Protein AF-A0A7C3CZT0-F1 (afdb_monomer)

Sequence (190 aa):
MNIVKILISLVLVAVLAVGLFIWAGVYNIAANDPHWPVTTEILELVRERSIEVRSEDLLPPKSLAPDLLADAATGYAEMCAQCHLAPGMDESELHDGLYPQPPVFYKGKHESHDEKETFWVIKNGIKLTGMPSWGGVHSNDEIWALVRFVGRLPG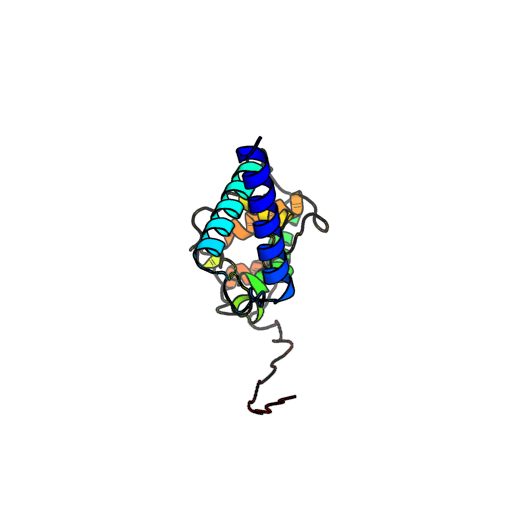MTQQEYQKLTGEEPGHRENGGGHSHGGPADTEHAH

Radius of gyration: 22.49 Å; Cα contacts (8 Å, |Δi|>4): 163; chains: 1; bounding box: 68×28×66 Å

Secondary structure (DSSP, 8-state):
-HHHHHHHHHHHHHHHHHHHHHHTT-S---TTSPPPHHHHHHHHHHHHHHHHHHHTT----S---HHHHHHHHHHHHHHTHHHH--TT----HHHHH-SSPPP-GGGT-SS---HHHHHHHHHH--TTSS----TTTS-HHHHHHHHHHHTT-TT--HHHHHHHH---TT-S--TT--------------

Solvent-accessible surface area (backbone atoms only — not comparable to full-atom values): 11396 Å² total; per-residue (Å²): 119,64,68,63,54,50,51,53,49,51,51,51,52,51,52,51,50,52,51,50,44,60,74,67,54,73,72,76,81,54,68,92,51,77,69,55,70,71,57,43,54,53,51,51,52,51,48,52,56,50,40,54,69,71,16,64,86,56,75,82,72,94,72,77,60,72,63,46,52,47,51,18,38,35,49,37,58,76,74,41,25,59,43,26,45,47,52,86,46,92,79,42,74,56,27,74,70,37,42,70,63,56,69,48,50,38,75,58,76,67,88,72,85,51,60,41,44,47,34,47,41,52,36,58,26,45,89,93,44,84,50,65,56,39,53,88,81,44,54,70,68,52,45,50,22,33,38,56,44,56,70,51,30,46,80,45,47,40,68,58,49,25,71,55,42,71,53,63,96,84,76,70,77,78,89,70,85,73,80,82,77,80,87,81,92,73,90,77,90,132

Mean predicted aligned error: 8.46 Å

pLDDT: mean 87.21, std 17.91, range [34.69, 98.38]

Foldseek 3Di:
DVVVVVVVVVVVVVVVVVVVCVVVPVDDLPLVDDDDPVVVVVLVVVLVVVLCVVLVPDDQDPDADPVLLLVLLQVCVVPPCQQQNAAVGPDHPNQVSWVVRDHNLQCPPDDDLPLSSQLSCQQCPGPSTPTHHCVVPDDSSSSSSNSVVSVVSHPDHPVNSCVSNVDDPPPDPPPDPPPPDDDDDDDDDD

Structure (mmCIF, N/CA/C/O backbone)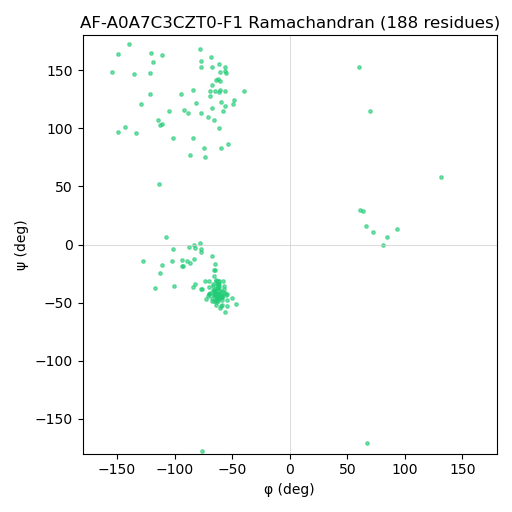:
data_AF-A0A7C3CZT0-F1
#
_entry.id   AF-A0A7C3CZT0-F1
#
loop_
_atom_site.group_PDB
_atom_site.id
_atom_site.type_symbol
_atom_site.label_atom_id
_atom_site.label_alt_id
_atom_site.label_comp_id
_atom_site.label_asym_id
_atom_site.label_entity_id
_atom_site.label_seq_id
_atom_site.pdbx_PDB_ins_code
_atom_site.Cartn_x
_atom_site.Cartn_y
_atom_site.Cartn_z
_atom_site.occupancy
_atom_site.B_iso_or_equiv
_atom_site.auth_seq_id
_atom_site.auth_comp_id
_atom_site.auth_asym_id
_atom_site.auth_atom_id
_atom_site.pdbx_PDB_model_num
ATOM 1 N N . MET A 1 1 ? 41.048 -5.761 -28.745 1.00 62.84 1 MET A N 1
ATOM 2 C CA . MET A 1 1 ? 40.361 -4.654 -29.455 1.00 62.84 1 MET A CA 1
ATOM 3 C C . MET A 1 1 ? 39.030 -5.071 -30.096 1.00 62.84 1 MET A C 1
ATOM 5 O O . MET A 1 1 ? 38.114 -4.262 -30.092 1.00 62.84 1 MET A O 1
ATOM 9 N N . ASN A 1 2 ? 38.871 -6.310 -30.582 1.00 83.75 2 ASN A N 1
ATOM 10 C CA . ASN A 1 2 ? 37.623 -6.746 -31.237 1.00 83.75 2 ASN A CA 1
ATOM 11 C C . ASN A 1 2 ? 36.485 -7.061 -30.252 1.00 83.75 2 ASN A C 1
ATOM 13 O O . ASN A 1 2 ? 35.354 -6.677 -30.510 1.00 83.75 2 ASN A O 1
ATOM 17 N N . ILE A 1 3 ? 36.785 -7.662 -29.093 1.00 91.88 3 ILE A N 1
ATOM 18 C CA . ILE A 1 3 ? 35.768 -8.016 -28.081 1.00 91.88 3 ILE A CA 1
ATOM 19 C C . ILE A 1 3 ? 35.021 -6.774 -27.574 1.00 91.88 3 ILE A C 1
ATOM 21 O O . ILE A 1 3 ? 33.799 -6.763 -27.552 1.00 91.88 3 ILE A O 1
ATOM 25 N N . VAL A 1 4 ? 35.737 -5.691 -27.254 1.00 93.56 4 VAL A N 1
ATOM 26 C CA . VAL A 1 4 ? 35.120 -4.434 -26.790 1.00 93.56 4 VAL A CA 1
ATOM 27 C C . VAL A 1 4 ? 34.209 -3.825 -27.862 1.00 93.56 4 VAL A C 1
ATOM 29 O O . VAL A 1 4 ? 33.098 -3.409 -27.554 1.00 93.56 4 VAL A O 1
ATOM 32 N N . LYS A 1 5 ? 34.632 -3.823 -29.134 1.00 93.31 5 LYS A N 1
ATOM 33 C CA . LYS A 1 5 ? 33.807 -3.327 -30.250 1.00 93.31 5 LYS A CA 1
ATOM 34 C C . LYS A 1 5 ? 32.556 -4.183 -30.471 1.00 93.31 5 LYS A C 1
ATOM 36 O O . LYS A 1 5 ? 31.492 -3.635 -30.747 1.00 93.31 5 LYS A O 1
ATOM 41 N N . ILE A 1 6 ? 32.675 -5.504 -30.320 1.00 95.25 6 ILE A N 1
ATOM 42 C CA . ILE A 1 6 ? 31.542 -6.435 -30.397 1.00 95.25 6 ILE A CA 1
ATOM 43 C C . ILE A 1 6 ? 30.555 -6.157 -29.259 1.00 95.25 6 ILE A C 1
ATOM 45 O O . ILE A 1 6 ? 29.372 -5.992 -29.529 1.00 95.25 6 ILE A O 1
ATOM 49 N N . LEU A 1 7 ? 31.028 -6.018 -28.016 1.00 96.75 7 LEU A N 1
ATOM 50 C CA . LEU A 1 7 ? 30.170 -5.707 -26.867 1.00 96.75 7 LEU A CA 1
ATOM 51 C C . LEU A 1 7 ? 29.435 -4.372 -27.038 1.00 96.75 7 LEU A C 1
ATOM 53 O O . LEU A 1 7 ? 28.228 -4.318 -26.833 1.00 96.75 7 LEU A O 1
ATOM 57 N N . ILE A 1 8 ? 30.130 -3.317 -27.481 1.00 96.75 8 ILE A N 1
ATOM 58 C CA . ILE A 1 8 ? 29.501 -2.016 -27.765 1.00 96.75 8 ILE A CA 1
ATOM 59 C C . ILE A 1 8 ? 28.420 -2.162 -28.841 1.00 96.75 8 ILE A C 1
ATOM 61 O O . ILE A 1 8 ? 27.321 -1.636 -28.686 1.00 96.75 8 ILE A O 1
ATOM 65 N N . SER A 1 9 ? 28.708 -2.902 -29.914 1.00 96.19 9 SER A N 1
ATOM 66 C CA . SER A 1 9 ? 27.746 -3.114 -31.001 1.00 96.19 9 SER A CA 1
ATOM 67 C C . SER A 1 9 ? 26.512 -3.883 -30.522 1.00 96.19 9 SER A C 1
ATOM 69 O O . SER A 1 9 ? 25.395 -3.503 -30.856 1.00 96.19 9 SER A O 1
ATOM 71 N N . LEU A 1 10 ? 26.693 -4.920 -29.696 1.00 97.38 10 LEU A N 1
ATOM 72 C CA . LEU A 1 10 ? 25.588 -5.689 -29.116 1.00 97.38 10 LEU A CA 1
ATOM 73 C C . LEU A 1 10 ? 24.704 -4.826 -28.212 1.00 97.38 10 LEU A C 1
ATOM 75 O O . LEU A 1 10 ? 23.483 -4.893 -28.319 1.00 97.38 10 LEU A O 1
ATOM 79 N N . VAL A 1 11 ? 25.306 -3.984 -27.368 1.00 97.62 11 VAL A N 1
ATOM 80 C CA . VAL A 1 11 ? 24.556 -3.054 -26.512 1.00 97.62 11 VAL A CA 1
ATOM 81 C C . VAL A 1 11 ? 23.766 -2.055 -27.357 1.00 97.62 11 VAL A C 1
ATOM 83 O O . VAL A 1 11 ? 22.589 -1.842 -27.089 1.00 97.62 11 VAL A O 1
ATOM 86 N N . LEU A 1 12 ? 24.366 -1.480 -28.404 1.00 97.94 12 LEU A N 1
ATOM 87 C CA . LEU A 1 12 ? 23.664 -0.550 -29.296 1.00 97.94 12 LEU A CA 1
ATOM 88 C C . LEU A 1 12 ? 22.476 -1.214 -30.000 1.00 97.94 12 LEU A C 1
ATOM 90 O O . LEU A 1 12 ? 21.394 -0.635 -30.037 1.00 97.94 12 LEU A O 1
ATOM 94 N N . VAL A 1 13 ? 22.653 -2.433 -30.517 1.00 98.00 13 VAL A N 1
ATOM 95 C CA . VAL A 1 13 ? 21.561 -3.198 -31.137 1.00 98.00 13 VAL A CA 1
ATOM 96 C C . VAL A 1 13 ? 20.458 -3.491 -30.122 1.00 98.00 13 VAL A C 1
ATOM 98 O O . VAL A 1 13 ? 19.288 -3.305 -30.441 1.00 98.00 13 VAL A O 1
ATOM 101 N N . ALA A 1 14 ? 20.808 -3.888 -28.896 1.00 97.50 14 ALA A N 1
ATOM 102 C CA . ALA A 1 14 ? 19.832 -4.134 -27.838 1.00 97.50 14 ALA A CA 1
ATOM 103 C C . ALA A 1 14 ? 19.044 -2.864 -27.473 1.00 97.50 14 ALA A C 1
ATOM 105 O O . ALA A 1 14 ? 17.820 -2.908 -27.389 1.00 97.50 14 ALA A O 1
ATOM 106 N N . VAL A 1 15 ? 19.720 -1.720 -27.320 1.00 98.00 15 VAL A N 1
ATOM 107 C CA . VAL A 1 15 ? 19.075 -0.426 -27.037 1.00 98.00 15 VAL A CA 1
ATOM 108 C C . VAL A 1 15 ? 18.141 -0.014 -28.174 1.00 98.00 15 VAL A C 1
ATOM 110 O O . VAL A 1 15 ? 17.012 0.395 -27.912 1.00 98.00 15 VAL A O 1
ATOM 113 N N . LEU A 1 16 ? 18.574 -0.153 -29.431 1.00 98.25 16 LEU A N 1
ATOM 114 C CA . LEU A 1 16 ? 17.731 0.132 -30.594 1.00 98.25 16 LEU A CA 1
ATOM 115 C C . LEU A 1 16 ? 16.510 -0.793 -30.646 1.00 98.25 16 LEU A C 1
ATOM 117 O O . LEU A 1 16 ? 15.407 -0.317 -30.897 1.00 98.25 16 LEU A O 1
ATOM 121 N N . ALA A 1 17 ? 16.682 -2.087 -30.368 1.00 97.81 17 ALA A N 1
ATOM 122 C CA . ALA A 1 17 ? 15.583 -3.049 -30.341 1.00 97.81 17 ALA A CA 1
ATOM 123 C C . ALA A 1 17 ? 14.550 -2.716 -29.251 1.00 97.81 17 ALA A C 1
ATOM 125 O O . ALA A 1 17 ? 13.355 -2.698 -29.534 1.00 97.81 17 ALA A O 1
ATOM 126 N N . VAL A 1 18 ? 14.997 -2.381 -28.034 1.00 97.19 18 VAL A N 1
ATOM 127 C CA . VAL A 1 18 ? 14.112 -1.931 -26.943 1.00 97.19 18 VAL A CA 1
ATOM 128 C C . VAL A 1 18 ? 13.409 -0.624 -27.315 1.00 97.19 18 VAL A C 1
ATOM 130 O O . VAL A 1 18 ? 12.203 -0.497 -27.115 1.00 97.19 18 VAL A O 1
ATOM 133 N N . GLY A 1 19 ? 14.132 0.333 -27.903 1.00 97.19 19 GLY A N 1
ATOM 134 C CA . GLY A 1 19 ? 13.557 1.598 -28.362 1.00 97.19 19 GLY A CA 1
ATOM 135 C C . GLY A 1 19 ? 12.464 1.400 -29.414 1.00 97.19 19 GLY A C 1
ATOM 136 O O . GLY A 1 19 ? 11.395 1.996 -29.303 1.00 97.19 19 GLY A O 1
ATOM 137 N N . LEU A 1 20 ? 12.696 0.519 -30.394 1.00 98.06 20 LEU A N 1
ATOM 138 C CA . LEU A 1 20 ? 11.702 0.158 -31.408 1.00 98.06 20 LEU A CA 1
ATOM 139 C C . LEU A 1 20 ? 10.493 -0.562 -30.803 1.00 98.06 20 LEU A C 1
ATOM 141 O O . LEU A 1 20 ? 9.371 -0.265 -31.193 1.00 98.06 20 LEU A O 1
ATOM 145 N N . PHE A 1 21 ? 10.700 -1.462 -29.840 1.00 96.81 21 PHE A N 1
ATOM 146 C CA . PHE A 1 21 ? 9.617 -2.154 -29.135 1.00 96.81 21 PHE A CA 1
ATOM 147 C C . PHE A 1 21 ? 8.694 -1.176 -28.389 1.00 96.81 21 PHE A C 1
ATOM 149 O O . PHE A 1 21 ? 7.473 -1.279 -28.500 1.00 96.81 21 PHE A O 1
ATOM 156 N N . ILE A 1 22 ? 9.277 -0.201 -27.677 1.00 96.50 22 ILE A N 1
ATOM 157 C CA . ILE A 1 22 ? 8.531 0.862 -26.985 1.00 96.50 22 ILE A CA 1
ATOM 158 C C . ILE A 1 22 ? 7.791 1.738 -27.998 1.00 96.50 22 ILE A C 1
ATOM 160 O O . ILE A 1 22 ? 6.599 1.981 -27.843 1.00 96.50 22 ILE A O 1
ATOM 164 N N . TRP A 1 23 ? 8.484 2.197 -29.045 1.00 96.88 23 TRP A N 1
ATOM 165 C CA . TRP A 1 23 ? 7.894 3.064 -30.067 1.00 96.88 23 TRP A CA 1
ATOM 166 C C . TRP A 1 23 ? 6.744 2.383 -30.822 1.00 96.88 23 TRP A C 1
ATOM 168 O O . TRP A 1 23 ? 5.747 3.028 -31.130 1.00 96.88 23 TRP A O 1
ATOM 178 N N . ALA A 1 24 ? 6.856 1.077 -31.072 1.00 97.31 24 ALA A N 1
ATOM 179 C CA . ALA A 1 24 ? 5.821 0.280 -31.720 1.00 97.31 24 ALA A CA 1
ATOM 180 C C . ALA A 1 24 ? 4.642 -0.081 -30.794 1.00 97.31 24 ALA A C 1
ATOM 182 O O . ALA A 1 24 ? 3.676 -0.668 -31.272 1.00 97.31 24 ALA A O 1
ATOM 183 N N . GLY A 1 25 ? 4.704 0.235 -29.492 1.00 94.75 25 GLY A N 1
ATOM 184 C CA . GLY A 1 25 ? 3.601 -0.004 -28.555 1.00 94.75 25 GLY A CA 1
ATOM 185 C C . GLY A 1 25 ? 3.255 -1.482 -28.360 1.00 94.75 25 GLY A C 1
ATOM 186 O O . GLY A 1 25 ? 2.107 -1.812 -28.089 1.00 94.75 25 GLY A O 1
ATOM 187 N N . VAL A 1 26 ? 4.232 -2.381 -28.522 1.00 94.12 26 VAL A N 1
ATOM 188 C CA . VAL A 1 26 ? 3.994 -3.838 -28.510 1.00 94.12 26 VAL A CA 1
ATOM 189 C C . VAL A 1 26 ? 3.492 -4.330 -27.149 1.00 94.12 26 VAL A C 1
ATOM 191 O O . VAL A 1 26 ? 2.748 -5.306 -27.080 1.00 94.12 26 VAL A O 1
ATOM 194 N N . TYR A 1 27 ? 3.900 -3.674 -26.061 1.00 92.25 27 TYR A N 1
ATOM 195 C CA . TYR A 1 27 ? 3.435 -4.004 -24.717 1.00 92.25 27 TYR A CA 1
ATOM 196 C C . TYR A 1 27 ? 2.159 -3.234 -24.385 1.00 92.25 27 TYR A C 1
ATOM 198 O O . TYR A 1 27 ? 2.191 -2.011 -24.227 1.00 92.25 27 TYR A O 1
ATOM 206 N N . ASN A 1 28 ? 1.049 -3.956 -24.250 1.00 92.12 28 ASN A N 1
ATOM 207 C CA . ASN A 1 28 ? -0.209 -3.380 -23.803 1.00 92.12 28 ASN A CA 1
ATOM 208 C C . ASN A 1 28 ? -0.113 -2.990 -22.318 1.00 92.12 28 ASN A C 1
ATOM 210 O O . ASN A 1 28 ? 0.286 -3.796 -21.482 1.00 92.12 28 ASN A O 1
ATOM 214 N N . ILE A 1 29 ? -0.463 -1.744 -21.998 1.00 90.62 29 ILE A N 1
ATOM 215 C CA . ILE A 1 29 ? -0.439 -1.204 -20.629 1.00 90.62 29 ILE A CA 1
ATOM 216 C C . ILE A 1 29 ? -1.850 -1.021 -20.049 1.00 90.62 29 ILE A C 1
ATOM 218 O O . ILE A 1 29 ? -2.011 -0.426 -18.984 1.00 90.62 29 ILE A O 1
ATOM 222 N N . ALA A 1 30 ? -2.884 -1.485 -20.757 1.00 93.69 30 ALA A N 1
ATOM 223 C CA . ALA A 1 30 ? -4.256 -1.425 -20.276 1.00 93.69 30 ALA A CA 1
ATOM 224 C C . ALA A 1 30 ? -4.405 -2.230 -18.974 1.00 93.69 30 ALA A C 1
ATOM 226 O O . ALA A 1 30 ? -3.985 -3.378 -18.900 1.00 93.69 30 ALA A O 1
ATOM 227 N N . ALA A 1 31 ? -5.017 -1.640 -17.943 1.00 91.00 31 ALA A N 1
ATOM 228 C CA . ALA A 1 31 ? -5.129 -2.275 -16.625 1.00 91.00 31 ALA A CA 1
ATOM 229 C C . ALA A 1 31 ? -5.997 -3.548 -16.629 1.00 91.00 31 ALA A C 1
ATOM 231 O O . ALA A 1 31 ? -5.849 -4.392 -15.757 1.00 91.00 31 ALA A O 1
ATOM 232 N N . ASN A 1 32 ? -6.883 -3.707 -17.614 1.00 91.69 32 ASN A N 1
ATOM 233 C CA . ASN A 1 32 ? -7.687 -4.916 -17.791 1.00 91.69 32 ASN A CA 1
ATOM 234 C C . ASN A 1 32 ? -6.947 -6.045 -18.533 1.00 91.69 32 ASN A C 1
ATOM 236 O O . ASN A 1 32 ? -7.523 -7.118 -18.704 1.00 91.69 32 ASN A O 1
ATOM 240 N N . ASP A 1 33 ? -5.709 -5.814 -18.980 1.00 93.06 33 ASP A N 1
ATOM 241 C CA . ASP A 1 33 ? -4.831 -6.826 -19.565 1.00 93.06 33 ASP A CA 1
ATOM 242 C C . ASP A 1 33 ? -3.669 -7.098 -18.595 1.00 93.06 33 ASP A C 1
ATOM 244 O O . ASP A 1 33 ? -2.767 -6.262 -18.451 1.00 93.06 33 ASP A O 1
ATOM 248 N N . PRO A 1 34 ? -3.697 -8.227 -17.863 1.00 91.44 34 PRO A N 1
ATOM 249 C CA . PRO A 1 34 ? -2.668 -8.540 -16.891 1.00 91.44 34 PRO A CA 1
ATOM 250 C C . PRO A 1 34 ? -1.265 -8.552 -17.493 1.00 91.44 34 PRO A C 1
ATOM 252 O O . PRO A 1 34 ? -1.039 -8.941 -18.640 1.00 91.44 34 PRO A O 1
ATOM 255 N N . HIS A 1 35 ? -0.282 -8.202 -16.669 1.00 91.81 35 HIS A N 1
ATOM 256 C CA . HIS A 1 35 ? 1.112 -8.399 -17.029 1.00 91.81 35 HIS A CA 1
ATOM 257 C C . HIS A 1 35 ? 1.389 -9.870 -17.367 1.00 91.81 35 HIS A C 1
ATOM 259 O O . HIS A 1 35 ? 0.754 -10.794 -16.849 1.00 91.81 35 HIS A O 1
ATOM 265 N N . TRP A 1 36 ? 2.392 -10.098 -18.216 1.00 93.62 36 TRP A N 1
ATOM 266 C CA . TRP A 1 36 ? 2.868 -11.452 -18.487 1.00 93.62 36 TRP A CA 1
ATOM 267 C C . TRP A 1 36 ? 3.260 -12.154 -17.179 1.00 93.62 36 TRP A C 1
ATOM 269 O O . TRP A 1 36 ? 3.787 -11.481 -16.293 1.00 93.62 36 TRP A O 1
ATOM 279 N N . PRO A 1 37 ? 3.103 -13.486 -17.060 1.00 94.38 37 PRO A N 1
ATOM 280 C CA . PRO A 1 37 ? 3.355 -14.203 -15.807 1.00 94.38 37 PRO A CA 1
ATOM 281 C C . PRO A 1 37 ? 4.713 -13.880 -15.170 1.00 94.38 37 PRO A C 1
ATOM 283 O O . PRO A 1 37 ? 4.779 -13.525 -14.000 1.00 94.38 37 PRO A O 1
ATOM 286 N N . VAL A 1 38 ? 5.780 -13.874 -15.976 1.00 95.25 38 VAL A N 1
ATOM 287 C CA . VAL A 1 38 ? 7.133 -13.519 -15.515 1.00 95.25 38 VAL A CA 1
ATOM 288 C C . VAL A 1 38 ? 7.233 -12.075 -15.014 1.00 95.25 38 VAL A C 1
ATOM 290 O O . VAL A 1 38 ? 7.934 -11.799 -14.046 1.00 95.25 38 VAL A O 1
ATOM 293 N N . THR A 1 39 ? 6.533 -11.142 -15.660 1.00 92.62 39 THR A N 1
ATOM 294 C CA . THR A 1 39 ? 6.518 -9.736 -15.249 1.00 92.62 39 THR A CA 1
ATOM 295 C C . THR A 1 39 ? 5.750 -9.581 -13.943 1.00 92.62 39 THR A C 1
ATOM 297 O O . THR A 1 39 ? 6.234 -8.890 -13.051 1.00 92.62 39 THR A O 1
ATOM 300 N N . THR A 1 40 ? 4.604 -10.253 -13.803 1.00 94.25 40 THR A N 1
ATOM 301 C CA . THR A 1 40 ? 3.830 -10.295 -12.557 1.00 94.25 40 THR A CA 1
ATOM 302 C C . THR A 1 40 ? 4.701 -10.807 -11.415 1.00 94.25 40 THR A C 1
ATOM 304 O O . THR A 1 40 ? 4.963 -10.048 -10.492 1.00 94.25 40 THR A O 1
ATOM 307 N N . GLU A 1 41 ? 5.263 -12.014 -11.520 1.00 95.69 41 GLU A N 1
ATOM 308 C CA . GLU A 1 41 ? 6.090 -12.626 -10.466 1.00 95.69 41 GLU A CA 1
ATOM 309 C C . GLU A 1 41 ? 7.268 -11.737 -10.035 1.00 95.69 41 GLU A C 1
ATOM 311 O O . GLU A 1 41 ? 7.534 -11.569 -8.843 1.00 95.69 41 GLU A O 1
ATOM 316 N N . ILE A 1 42 ? 7.966 -11.115 -10.994 1.00 97.19 42 ILE A N 1
ATOM 317 C CA . ILE A 1 42 ? 9.066 -10.191 -10.691 1.00 97.19 42 ILE A CA 1
ATOM 318 C C . ILE A 1 42 ? 8.555 -8.961 -9.932 1.00 97.19 42 ILE A C 1
ATOM 320 O O . ILE A 1 42 ? 9.196 -8.527 -8.974 1.00 97.19 42 ILE A O 1
ATOM 324 N N . LEU A 1 43 ? 7.427 -8.379 -10.348 1.00 95.88 43 LEU A N 1
ATOM 325 C CA . LEU A 1 43 ? 6.854 -7.210 -9.680 1.00 95.88 43 LEU A CA 1
ATOM 326 C C . LEU A 1 43 ? 6.357 -7.543 -8.272 1.00 95.88 43 LEU A C 1
ATOM 328 O O . LEU A 1 43 ? 6.569 -6.737 -7.367 1.00 95.88 43 LEU A O 1
ATOM 332 N N . GLU A 1 44 ? 5.757 -8.715 -8.067 1.00 94.69 44 GLU A N 1
ATOM 333 C CA . GLU A 1 44 ? 5.331 -9.179 -6.745 1.00 94.69 44 GLU A CA 1
ATOM 334 C C . GLU A 1 44 ? 6.527 -9.363 -5.810 1.00 94.69 44 GLU A C 1
ATOM 336 O O . GLU A 1 44 ? 6.544 -8.779 -4.726 1.00 94.69 44 GLU A O 1
ATOM 341 N N . LEU A 1 45 ? 7.583 -10.036 -6.277 1.00 96.69 45 LEU A N 1
ATOM 342 C CA . LEU A 1 45 ? 8.824 -10.209 -5.521 1.00 96.69 45 LEU A CA 1
ATOM 343 C C . LEU A 1 45 ? 9.473 -8.864 -5.157 1.00 96.69 45 LEU A C 1
ATOM 345 O O . LEU A 1 45 ? 9.912 -8.659 -4.023 1.00 96.69 45 LEU A O 1
ATOM 349 N N . VAL A 1 46 ? 9.555 -7.934 -6.116 1.00 97.62 46 VAL A N 1
ATOM 350 C CA . VAL A 1 46 ? 10.110 -6.590 -5.883 1.00 97.62 46 VAL A CA 1
ATOM 351 C C . VAL A 1 46 ? 9.263 -5.821 -4.871 1.00 97.62 46 VAL A C 1
ATOM 353 O O . VAL A 1 46 ? 9.823 -5.151 -3.999 1.00 97.62 46 VAL A O 1
ATOM 356 N N . ARG A 1 47 ? 7.933 -5.908 -4.977 1.00 96.69 47 ARG A N 1
ATOM 357 C CA . ARG A 1 47 ? 6.981 -5.275 -4.058 1.00 96.69 47 ARG A CA 1
ATOM 358 C C . ARG A 1 47 ? 7.170 -5.803 -2.639 1.00 96.69 47 ARG A C 1
ATOM 360 O O . ARG A 1 47 ? 7.425 -4.997 -1.751 1.00 96.69 47 ARG A O 1
ATOM 367 N N . GLU A 1 48 ? 7.112 -7.116 -2.443 1.00 94.94 48 GLU A N 1
ATOM 368 C CA . GLU A 1 48 ? 7.227 -7.763 -1.128 1.00 94.94 48 GLU A CA 1
ATOM 369 C C . GLU A 1 48 ? 8.567 -7.443 -0.463 1.00 94.94 48 GLU A C 1
ATOM 371 O O . GLU A 1 48 ? 8.597 -6.853 0.615 1.00 94.94 48 GLU A O 1
ATOM 376 N N . ARG A 1 49 ? 9.691 -7.679 -1.155 1.00 97.56 49 ARG A N 1
ATOM 377 C CA . ARG A 1 49 ? 11.024 -7.367 -0.608 1.00 97.56 49 ARG A CA 1
ATOM 378 C C . ARG A 1 49 ? 11.216 -5.882 -0.322 1.00 97.56 49 ARG A C 1
ATOM 380 O O . ARG A 1 49 ? 11.933 -5.524 0.610 1.00 97.56 49 ARG A O 1
ATOM 387 N N . SER A 1 50 ? 10.621 -5.000 -1.125 1.00 97.75 50 SER A N 1
ATOM 388 C CA . SER A 1 50 ? 10.685 -3.559 -0.878 1.00 97.75 50 SER A CA 1
ATOM 389 C C . SER A 1 50 ? 9.896 -3.154 0.362 1.00 97.75 50 SER A C 1
ATOM 391 O O . SER A 1 50 ? 10.367 -2.281 1.090 1.00 97.75 50 SER A O 1
ATOM 393 N N . ILE A 1 51 ? 8.704 -3.718 0.561 1.00 97.06 51 ILE A N 1
ATOM 394 C CA . ILE A 1 51 ? 7.855 -3.432 1.721 1.00 97.06 51 ILE A CA 1
ATOM 395 C C . ILE A 1 51 ? 8.563 -3.910 2.989 1.00 97.06 51 ILE A C 1
ATOM 397 O O . ILE A 1 51 ? 8.781 -3.090 3.874 1.00 97.06 51 ILE A O 1
ATOM 401 N N . GLU A 1 52 ? 9.018 -5.164 3.016 1.00 96.31 52 GLU A N 1
ATOM 402 C CA . GLU A 1 52 ? 9.708 -5.784 4.156 1.00 96.31 52 GLU A CA 1
ATOM 403 C C . GLU A 1 52 ? 10.924 -4.955 4.604 1.00 96.31 52 GLU A C 1
ATOM 405 O O . GLU A 1 52 ? 11.028 -4.525 5.752 1.00 96.31 52 GLU A O 1
ATOM 410 N N . VAL A 1 53 ? 11.828 -4.632 3.670 1.00 97.94 53 VAL A N 1
ATOM 411 C CA . VAL A 1 53 ? 13.054 -3.875 3.985 1.00 97.94 53 VAL A CA 1
ATOM 412 C C . VAL A 1 53 ? 12.747 -2.445 4.432 1.00 97.94 53 VAL A C 1
ATOM 414 O O . VAL A 1 53 ? 13.471 -1.873 5.242 1.00 97.94 53 VAL A O 1
ATOM 417 N N . ARG A 1 54 ? 11.703 -1.813 3.886 1.00 97.69 54 ARG A N 1
ATOM 418 C CA . ARG A 1 54 ? 11.380 -0.417 4.223 1.00 97.69 54 ARG A CA 1
ATOM 419 C C . ARG A 1 54 ? 10.491 -0.277 5.452 1.00 97.69 54 ARG A C 1
ATOM 421 O O . ARG A 1 54 ? 10.373 0.836 5.968 1.00 97.69 54 ARG A O 1
ATOM 428 N N . SER A 1 55 ? 9.853 -1.355 5.888 1.00 97.50 55 SER A N 1
ATOM 429 C CA . SER A 1 55 ? 9.022 -1.375 7.083 1.00 97.50 55 SER A CA 1
ATOM 430 C C . SER A 1 55 ? 9.803 -1.802 8.330 1.00 97.50 55 SER A C 1
ATOM 432 O O . SER A 1 55 ? 9.369 -1.476 9.431 1.00 97.50 55 SER A O 1
ATOM 434 N N . GLU A 1 56 ? 10.962 -2.456 8.179 1.00 96.56 56 GLU A N 1
ATOM 435 C CA . GLU A 1 56 ? 11.754 -3.069 9.259 1.00 96.56 56 GLU A CA 1
ATOM 436 C C . GLU A 1 56 ? 11.938 -2.162 10.492 1.00 96.56 56 GLU A C 1
ATOM 438 O O . GLU A 1 56 ? 11.598 -2.549 11.619 1.00 96.56 56 GLU A O 1
ATOM 443 N N . ASP A 1 57 ? 12.389 -0.925 10.273 1.00 96.50 57 ASP A N 1
ATOM 444 C CA . ASP A 1 57 ? 12.708 0.044 11.330 1.00 96.50 57 ASP A CA 1
ATOM 445 C C . ASP A 1 57 ? 11.490 0.814 11.867 1.00 96.50 57 ASP A C 1
ATOM 447 O O . ASP A 1 57 ? 11.618 1.657 12.762 1.00 96.50 57 ASP A O 1
ATOM 451 N N . LEU A 1 58 ? 10.288 0.561 11.340 1.00 97.19 58 LEU A N 1
ATOM 452 C CA . LEU A 1 58 ? 9.083 1.196 11.859 1.00 97.19 58 LEU A CA 1
ATOM 453 C C . LEU A 1 58 ? 8.783 0.684 13.267 1.00 97.19 58 LEU A C 1
ATOM 455 O O . LEU A 1 58 ? 8.844 -0.511 13.561 1.00 97.19 58 LEU A O 1
ATOM 459 N N . LEU A 1 59 ? 8.413 1.615 14.142 1.00 95.75 59 LEU A N 1
ATOM 460 C CA . LEU A 1 59 ? 8.032 1.331 15.517 1.00 95.75 59 LEU A CA 1
ATOM 461 C C . LEU A 1 59 ? 6.544 1.646 15.684 1.00 95.75 59 LEU A C 1
ATOM 463 O O . LEU A 1 59 ? 6.197 2.826 15.796 1.00 95.75 59 LEU A O 1
ATOM 467 N N . PRO A 1 60 ? 5.666 0.624 15.709 1.00 95.12 60 PRO A N 1
ATOM 468 C CA . PRO A 1 60 ? 4.265 0.832 16.031 1.00 95.12 60 PRO A CA 1
ATOM 469 C C . PRO A 1 60 ? 4.140 1.519 17.399 1.00 95.12 60 PRO A C 1
ATOM 471 O O . PRO A 1 60 ? 4.787 1.096 18.369 1.00 95.12 60 PRO A O 1
ATOM 474 N N . PRO A 1 61 ? 3.335 2.588 17.520 1.00 95.19 61 PRO A N 1
ATOM 475 C CA . PRO A 1 61 ? 3.125 3.246 18.798 1.00 95.19 61 PRO A CA 1
ATOM 476 C C . PRO A 1 61 ? 2.474 2.260 19.770 1.00 95.19 61 PRO A C 1
ATOM 478 O O . PRO A 1 61 ? 1.612 1.471 19.388 1.00 95.19 61 PRO A O 1
ATOM 481 N N . LYS A 1 62 ? 2.853 2.307 21.053 1.00 93.81 62 LYS A N 1
ATOM 482 C CA . LYS A 1 62 ? 2.254 1.434 22.084 1.00 93.81 62 LYS A CA 1
ATOM 483 C C . LYS A 1 62 ? 0.775 1.760 22.297 1.00 93.81 62 LYS A C 1
ATOM 485 O O . LYS A 1 62 ? -0.064 0.869 22.408 1.00 93.81 62 LYS A O 1
ATOM 490 N N . SER A 1 63 ? 0.441 3.043 22.289 1.00 93.62 63 SER A N 1
ATOM 491 C CA . SER A 1 63 ? -0.916 3.558 22.458 1.00 93.62 63 SER A CA 1
ATOM 492 C C . SER A 1 63 ? -1.194 4.645 21.433 1.00 93.62 63 SER A C 1
ATOM 494 O O . SER A 1 63 ? -0.298 5.412 21.096 1.00 93.62 63 SER A O 1
ATOM 496 N N . LEU A 1 64 ? -2.447 4.721 21.000 1.00 95.12 64 LEU A N 1
ATOM 497 C CA . LEU A 1 64 ? -2.994 5.820 20.213 1.00 95.12 64 LEU A CA 1
ATOM 498 C C . LEU A 1 64 ? -4.129 6.452 21.011 1.00 95.12 64 LEU A C 1
ATOM 500 O O . LEU A 1 64 ? -4.703 5.799 21.891 1.00 95.12 64 LEU A O 1
ATOM 504 N N . ALA A 1 65 ? -4.429 7.710 20.717 1.00 94.06 65 ALA A N 1
ATOM 505 C CA . ALA A 1 65 ? -5.529 8.405 21.357 1.00 94.06 65 ALA A CA 1
ATOM 506 C C . ALA A 1 65 ? -6.880 7.728 20.995 1.00 94.06 65 ALA A C 1
ATOM 508 O O . ALA A 1 65 ? -7.024 7.206 19.883 1.00 94.06 65 ALA A O 1
ATOM 509 N N . PRO A 1 66 ? -7.843 7.623 21.936 1.00 90.75 66 PRO A N 1
ATOM 510 C CA . PRO A 1 66 ? -9.095 6.897 21.695 1.00 90.75 66 PRO A CA 1
ATOM 511 C C . PRO A 1 66 ? -9.956 7.470 20.564 1.00 90.75 66 PRO A C 1
ATOM 513 O O . PRO A 1 66 ? -10.652 6.711 19.897 1.00 90.75 66 PRO A O 1
ATOM 516 N N . ASP A 1 67 ? -9.897 8.783 20.361 1.00 92.38 67 ASP A N 1
ATOM 517 C CA . ASP A 1 67 ? -10.521 9.512 19.254 1.00 92.38 67 ASP A CA 1
ATOM 518 C C . ASP A 1 67 ? -9.952 9.072 17.899 1.00 92.38 67 ASP A C 1
ATOM 520 O O . ASP A 1 67 ? -10.721 8.645 17.048 1.00 92.38 67 ASP A O 1
ATOM 524 N N . LEU A 1 68 ? -8.625 9.002 17.740 1.00 93.31 68 LEU A N 1
ATOM 525 C CA . LEU A 1 68 ? -7.998 8.512 16.500 1.00 93.31 68 LEU A CA 1
ATOM 526 C C . LEU A 1 68 ? -8.440 7.088 16.135 1.00 93.31 68 LEU A C 1
ATOM 528 O O . LEU A 1 68 ? -8.626 6.759 14.966 1.00 93.31 68 LEU A O 1
ATOM 532 N N . LEU A 1 69 ? -8.602 6.220 17.138 1.00 89.12 69 LEU A N 1
ATOM 533 C CA . LEU A 1 69 ? -9.079 4.850 16.928 1.00 89.12 69 LEU A CA 1
ATOM 534 C C . LEU A 1 69 ? -10.557 4.792 16.526 1.00 89.12 69 LEU A C 1
ATOM 536 O O . LEU A 1 69 ? -10.942 3.854 15.829 1.00 89.12 69 LEU A O 1
ATOM 540 N N . ALA A 1 70 ? -11.372 5.740 16.991 1.00 88.62 70 ALA A N 1
ATOM 541 C CA . ALA A 1 70 ? -12.763 5.864 16.574 1.00 88.62 70 ALA A CA 1
ATOM 542 C C . ALA A 1 70 ? -12.842 6.405 15.138 1.00 88.62 70 ALA A C 1
ATOM 544 O O . ALA A 1 70 ? -13.503 5.802 14.296 1.00 88.62 70 ALA A O 1
ATOM 545 N N . ASP A 1 71 ? -12.080 7.457 14.838 1.00 93.69 71 ASP A N 1
ATOM 546 C CA . ASP A 1 71 ? -12.042 8.100 13.522 1.00 93.69 71 ASP A CA 1
ATOM 547 C C . ASP A 1 71 ? -11.510 7.161 12.429 1.00 93.69 71 ASP A C 1
ATOM 549 O O . ASP A 1 71 ? -11.957 7.216 11.285 1.00 93.69 71 ASP A O 1
ATOM 553 N N . ALA A 1 72 ? -10.610 6.233 12.774 1.00 95.75 72 ALA A N 1
ATOM 554 C CA . ALA A 1 72 ? -10.089 5.231 11.845 1.00 95.75 72 ALA A CA 1
ATOM 555 C C . ALA A 1 72 ? -11.178 4.344 11.213 1.00 95.75 72 ALA A C 1
ATOM 557 O O . ALA A 1 72 ? -11.020 3.910 10.071 1.00 95.75 72 ALA A O 1
ATOM 558 N N . ALA A 1 73 ? -12.279 4.075 11.922 1.00 94.19 73 ALA A N 1
ATOM 559 C CA . ALA A 1 73 ? -13.379 3.283 11.378 1.00 94.19 73 ALA A CA 1
ATOM 560 C C . ALA A 1 73 ? -14.087 4.030 10.236 1.00 94.19 73 ALA A C 1
ATOM 562 O O . ALA A 1 73 ? -14.244 3.489 9.138 1.00 94.19 73 ALA A O 1
ATOM 563 N N . THR A 1 74 ? -14.430 5.297 10.471 1.00 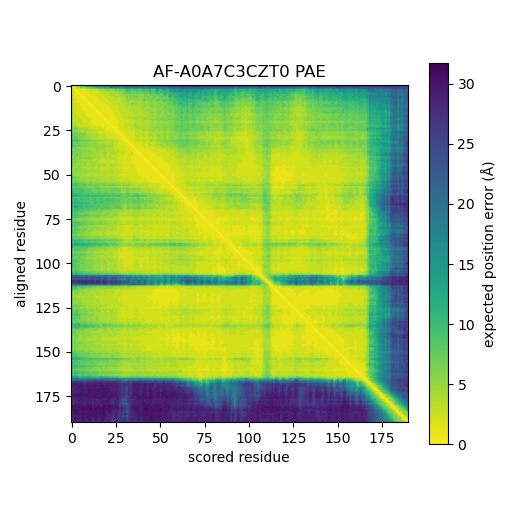93.88 74 THR A N 1
ATOM 564 C CA . THR A 1 74 ? -14.995 6.201 9.461 1.00 93.88 74 THR A CA 1
ATOM 565 C C . THR A 1 74 ? -14.018 6.420 8.308 1.00 93.88 74 THR A C 1
ATOM 567 O O . THR A 1 74 ? -14.395 6.291 7.146 1.00 93.88 74 THR A O 1
ATOM 570 N N . GLY A 1 75 ? -12.733 6.636 8.606 1.00 94.88 75 GLY A N 1
ATOM 571 C CA . GLY A 1 75 ? -11.699 6.798 7.586 1.00 94.88 75 GLY A CA 1
ATOM 572 C C . GLY A 1 75 ? -11.573 5.580 6.665 1.00 94.88 75 GLY A C 1
ATOM 573 O O . GLY A 1 75 ? -11.456 5.730 5.449 1.00 94.88 75 GLY A O 1
ATOM 574 N N . TYR A 1 76 ? -11.668 4.363 7.210 1.00 96.38 76 TYR A N 1
ATOM 575 C CA . TYR A 1 76 ? -11.687 3.153 6.390 1.00 96.38 76 TYR A CA 1
ATOM 576 C C . TYR A 1 76 ? -12.931 3.083 5.491 1.00 96.38 76 TYR A C 1
ATOM 578 O O . TYR A 1 76 ? -12.803 2.757 4.310 1.00 96.38 76 TYR A O 1
ATOM 586 N N . ALA A 1 77 ? -14.119 3.399 6.017 1.00 95.31 77 ALA A N 1
ATOM 587 C CA . ALA A 1 77 ? -15.356 3.422 5.231 1.00 95.31 77 ALA A CA 1
ATOM 588 C C . ALA A 1 77 ? -15.290 4.406 4.055 1.00 95.31 77 ALA A C 1
ATOM 590 O O . ALA A 1 77 ? -15.672 4.082 2.931 1.00 95.31 77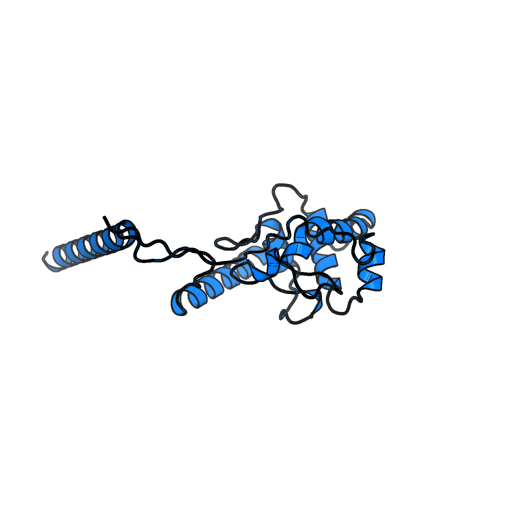 ALA A O 1
ATOM 591 N N . GLU A 1 78 ? -14.754 5.600 4.295 1.00 93.12 78 GLU A N 1
ATOM 592 C CA . GLU A 1 78 ? -14.711 6.661 3.293 1.00 93.12 78 GLU A CA 1
ATOM 593 C C . GLU A 1 78 ? -13.638 6.437 2.226 1.00 93.12 78 GLU A C 1
ATOM 595 O O . GLU A 1 78 ? -13.876 6.726 1.051 1.00 93.12 78 GLU A O 1
ATOM 600 N N . MET A 1 79 ? -12.472 5.914 2.617 1.00 94.38 79 MET A N 1
ATOM 601 C CA . MET A 1 79 ? -11.277 5.917 1.764 1.00 94.38 79 MET A CA 1
ATOM 602 C C . MET A 1 79 ? -10.836 4.532 1.288 1.00 94.38 79 MET A C 1
ATOM 604 O O . MET A 1 79 ? -10.138 4.426 0.280 1.00 94.38 79 MET A O 1
ATOM 608 N N . CYS A 1 80 ? -11.189 3.467 2.010 1.00 96.50 80 CYS A N 1
ATOM 609 C CA . CYS A 1 80 ? -10.621 2.134 1.789 1.00 96.50 80 CYS A CA 1
ATOM 610 C C . CYS A 1 80 ? -11.670 1.104 1.361 1.00 96.50 80 CYS A C 1
ATOM 612 O O . CYS A 1 80 ? -11.379 0.256 0.516 1.00 96.50 80 CYS A O 1
ATOM 614 N N . ALA A 1 81 ? -12.883 1.175 1.918 1.00 96.25 81 ALA A N 1
ATOM 615 C CA . ALA A 1 81 ? -13.919 0.159 1.744 1.00 96.25 81 ALA A CA 1
ATOM 616 C C . ALA A 1 81 ? -14.365 -0.008 0.286 1.00 96.25 81 ALA A C 1
ATOM 618 O O . ALA A 1 81 ? -14.670 -1.118 -0.128 1.00 96.25 81 ALA A O 1
ATOM 619 N N . GLN A 1 82 ? -14.333 1.051 -0.527 1.00 95.12 82 GLN A N 1
ATOM 620 C CA . GLN A 1 82 ? -14.707 0.933 -1.938 1.00 95.12 82 GLN A CA 1
ATOM 621 C C . GLN A 1 82 ? -13.740 0.061 -2.748 1.00 95.12 82 GLN A C 1
ATOM 623 O O . GLN A 1 82 ? -14.166 -0.534 -3.725 1.00 95.12 82 GLN A O 1
ATOM 628 N N . CYS A 1 83 ? -12.468 -0.051 -2.356 1.00 96.75 83 CYS A N 1
ATOM 629 C CA . CYS A 1 83 ? -11.490 -0.894 -3.055 1.00 96.75 83 CYS A CA 1
ATOM 630 C C . CYS A 1 83 ? -11.267 -2.236 -2.342 1.00 96.75 83 CYS A C 1
ATOM 632 O O . CYS A 1 83 ? -11.039 -3.256 -2.987 1.00 96.75 83 CYS A O 1
ATOM 634 N N . HIS A 1 84 ? -11.310 -2.237 -1.007 1.00 96.12 84 HIS A N 1
ATOM 635 C CA . HIS A 1 84 ? -10.977 -3.391 -0.163 1.00 96.12 84 HIS A CA 1
ATOM 636 C C . HIS A 1 84 ? -12.194 -4.143 0.390 1.00 96.12 84 HIS A C 1
ATOM 638 O O . HIS A 1 84 ? -12.018 -5.182 1.028 1.00 96.12 84 HIS A O 1
ATOM 644 N N . LEU A 1 85 ? -13.403 -3.635 0.130 1.00 95.69 85 LEU A N 1
ATOM 645 C CA . LEU A 1 85 ? -14.687 -4.090 0.666 1.00 95.69 85 LEU A CA 1
ATOM 646 C C . LEU A 1 85 ? -14.780 -4.009 2.199 1.00 95.69 85 LEU A C 1
ATOM 648 O O . LEU A 1 85 ? -13.799 -4.108 2.929 1.00 95.69 85 LEU A O 1
ATOM 652 N N . ALA A 1 86 ? -15.994 -3.860 2.712 1.00 95.38 86 ALA A N 1
ATOM 653 C CA . ALA A 1 86 ? -16.284 -3.861 4.145 1.00 95.38 86 ALA A CA 1
ATOM 654 C C . ALA A 1 86 ? -17.065 -5.118 4.570 1.00 95.38 86 ALA A C 1
ATOM 656 O O . ALA A 1 86 ? -17.669 -5.779 3.722 1.00 95.38 86 ALA A O 1
ATOM 657 N N . PRO A 1 87 ? -17.114 -5.459 5.871 1.00 94.75 87 PRO A N 1
ATOM 658 C CA . PRO A 1 87 ? -18.031 -6.477 6.376 1.00 94.75 87 PRO A CA 1
ATOM 659 C C . PRO A 1 87 ? -19.472 -6.261 5.883 1.00 94.75 87 PRO A C 1
ATOM 661 O O . PRO A 1 87 ? -20.081 -5.225 6.140 1.00 94.75 87 PRO A O 1
ATOM 664 N N . GLY A 1 88 ? -20.024 -7.256 5.183 1.00 91.88 88 GLY A N 1
ATOM 665 C CA . GLY A 1 88 ? -21.355 -7.174 4.565 1.00 91.88 88 GLY A CA 1
ATOM 666 C C . GLY A 1 88 ? -21.393 -6.519 3.177 1.00 91.88 88 GLY A C 1
ATOM 667 O O . GLY A 1 88 ? -22.482 -6.311 2.651 1.00 91.88 88 GLY A O 1
ATOM 668 N N . MET A 1 89 ? -20.236 -6.203 2.590 1.00 93.12 89 MET A N 1
ATOM 669 C CA . MET A 1 89 ? -20.083 -5.786 1.197 1.00 93.12 89 MET A CA 1
ATOM 670 C C . MET A 1 89 ? -19.484 -6.944 0.393 1.00 93.12 89 MET A C 1
ATOM 672 O O . MET A 1 89 ? -18.351 -7.370 0.648 1.00 93.12 89 MET A O 1
ATOM 676 N N . ASP A 1 90 ? -20.258 -7.471 -0.553 1.00 88.06 90 ASP A N 1
ATOM 677 C CA . ASP A 1 90 ? -19.837 -8.608 -1.375 1.00 88.06 90 ASP A CA 1
ATOM 678 C C . ASP A 1 90 ? -18.987 -8.181 -2.577 1.00 88.06 90 ASP A C 1
ATOM 680 O O . ASP A 1 90 ? -18.016 -8.873 -2.890 1.00 88.06 90 ASP A O 1
ATOM 684 N N . GLU A 1 91 ? -19.310 -7.032 -3.177 1.00 90.88 91 GLU A N 1
ATOM 685 C CA . GLU A 1 91 ? -18.687 -6.478 -4.383 1.00 90.88 91 GLU A CA 1
ATOM 686 C C . GLU A 1 91 ? -18.715 -4.939 -4.383 1.00 90.88 91 GLU A C 1
ATOM 688 O O . GLU A 1 91 ? -19.461 -4.310 -3.623 1.00 90.88 91 GLU A O 1
ATOM 693 N N . SER A 1 92 ? -17.895 -4.337 -5.244 1.00 95.12 92 SER A N 1
ATOM 694 C CA . SER A 1 92 ? -17.963 -2.922 -5.608 1.00 95.12 92 SER A CA 1
ATOM 695 C C . SER A 1 92 ? -17.356 -2.726 -6.999 1.00 95.12 92 SER A C 1
ATOM 697 O O . SER A 1 92 ? -16.387 -3.395 -7.360 1.00 95.12 92 SER A O 1
ATOM 699 N N . GLU A 1 93 ? -17.863 -1.752 -7.762 1.00 94.44 93 GLU A N 1
ATOM 700 C CA . GLU A 1 93 ? -17.347 -1.473 -9.112 1.00 94.44 93 GLU A CA 1
ATOM 701 C C . GLU A 1 93 ? -15.839 -1.162 -9.107 1.00 94.44 93 GLU A C 1
ATOM 703 O O . GLU A 1 93 ? -15.108 -1.573 -10.009 1.00 94.44 93 GLU A O 1
ATOM 708 N N . LEU A 1 94 ? -15.350 -0.476 -8.064 1.00 95.06 94 LEU A N 1
ATOM 709 C CA . LEU A 1 94 ? -13.923 -0.198 -7.905 1.00 95.06 94 LEU A CA 1
ATOM 710 C C . LEU A 1 94 ? -13.116 -1.454 -7.564 1.00 95.06 94 LEU A C 1
ATOM 712 O O . LEU A 1 94 ? -12.044 -1.636 -8.132 1.00 95.06 94 LEU A O 1
ATOM 716 N N . HIS A 1 95 ? -13.592 -2.327 -6.675 1.00 95.12 95 HIS A N 1
ATOM 717 C CA . HIS A 1 95 ? -12.897 -3.578 -6.362 1.00 95.12 95 HIS A CA 1
ATOM 718 C C . HIS A 1 95 ? -12.773 -4.472 -7.604 1.00 95.12 95 HIS A C 1
ATOM 720 O O . HIS A 1 95 ? -11.698 -5.005 -7.888 1.00 95.12 95 HIS A O 1
ATOM 726 N N . ASP A 1 96 ? -13.853 -4.579 -8.376 1.00 94.06 96 ASP A N 1
ATOM 727 C CA . ASP A 1 96 ? -13.930 -5.449 -9.549 1.00 94.06 96 ASP A CA 1
ATOM 728 C C . ASP A 1 96 ? -13.135 -4.907 -10.742 1.00 94.06 96 ASP A C 1
ATOM 730 O O . ASP A 1 96 ? -12.576 -5.678 -11.521 1.00 94.06 96 ASP A O 1
ATOM 734 N N . GLY A 1 97 ? -13.038 -3.581 -10.871 1.00 94.31 97 GLY A N 1
ATOM 735 C CA . GLY A 1 97 ? -12.289 -2.924 -11.943 1.00 94.31 97 GLY A CA 1
ATOM 736 C C . GLY A 1 97 ? -10.783 -2.778 -11.697 1.00 94.31 97 GLY A C 1
ATOM 737 O O . GLY A 1 97 ? -10.050 -2.415 -12.620 1.00 94.31 97 GLY A O 1
ATOM 738 N N . LEU A 1 98 ? -10.295 -3.013 -10.475 1.00 95.25 98 LEU A N 1
ATOM 739 C CA . LEU A 1 98 ? -8.891 -2.802 -10.123 1.00 95.25 98 LEU A CA 1
ATOM 740 C C . LEU A 1 98 ? -8.004 -3.996 -10.495 1.00 95.25 98 LEU A C 1
ATOM 742 O O . LEU A 1 98 ? -8.273 -5.142 -10.140 1.00 95.25 98 LEU A O 1
ATOM 746 N N . TYR A 1 99 ? -6.871 -3.696 -11.133 1.00 92.81 99 TYR A N 1
ATOM 747 C CA . TYR A 1 99 ? -5.774 -4.635 -11.346 1.00 92.81 99 TYR A CA 1
ATOM 748 C C . TYR A 1 99 ? -4.472 -4.093 -10.725 1.00 92.81 99 TYR A C 1
ATOM 750 O O . TYR A 1 99 ? -4.093 -2.948 -11.000 1.00 92.81 99 TYR A O 1
ATOM 758 N N . PRO A 1 100 ? -3.765 -4.893 -9.906 1.00 93.12 100 PRO A N 1
ATOM 759 C CA . PRO A 1 100 ? -4.237 -6.147 -9.313 1.00 93.12 100 PRO A CA 1
ATOM 760 C C . PRO A 1 100 ? -5.453 -5.913 -8.400 1.00 93.12 100 PRO A C 1
ATOM 762 O O . PRO A 1 100 ? -5.623 -4.812 -7.868 1.00 93.12 100 PRO A O 1
ATOM 765 N N . GLN A 1 101 ? -6.275 -6.949 -8.199 1.00 93.00 101 GLN A N 1
ATOM 766 C CA . GLN A 1 101 ? -7.408 -6.842 -7.281 1.00 93.00 101 GLN A CA 1
ATOM 767 C C . GLN A 1 101 ? -6.923 -6.628 -5.838 1.00 93.00 101 GLN A C 1
ATOM 769 O O . GLN A 1 101 ? -6.030 -7.355 -5.382 1.00 93.00 101 GLN A O 1
ATOM 774 N N . PRO A 1 102 ? -7.485 -5.650 -5.101 1.00 94.00 102 PRO A N 1
ATOM 775 C CA . PRO A 1 102 ? -7.073 -5.384 -3.733 1.00 94.00 102 PRO A CA 1
ATOM 776 C C . PRO A 1 102 ? -7.447 -6.516 -2.767 1.00 94.00 102 PRO A C 1
ATOM 778 O O . PRO A 1 102 ? -8.456 -7.198 -2.951 1.00 94.00 102 PRO A O 1
ATOM 781 N N . PRO A 1 103 ? -6.682 -6.682 -1.678 1.00 93.06 103 PRO A N 1
ATOM 782 C CA . PRO A 1 103 ? -7.012 -7.619 -0.616 1.00 93.06 103 PRO A CA 1
ATOM 783 C C . PRO A 1 103 ? -8.352 -7.303 0.062 1.00 93.06 103 PRO A C 1
ATOM 785 O O . PRO A 1 103 ? -8.628 -6.141 0.364 1.00 93.06 103 PRO A O 1
ATOM 788 N N . VAL A 1 104 ? -9.136 -8.338 0.389 1.00 93.50 104 VAL A N 1
ATOM 789 C CA . VAL A 1 104 ? -10.388 -8.206 1.160 1.00 93.50 104 VAL A CA 1
ATOM 790 C C . VAL A 1 104 ? -10.151 -8.612 2.611 1.00 93.50 104 VAL A C 1
ATOM 792 O O . VAL A 1 104 ? -10.255 -9.787 2.979 1.00 93.50 104 VAL A O 1
ATOM 795 N N . PHE A 1 105 ? -9.813 -7.630 3.446 1.00 92.81 105 PHE A N 1
ATOM 796 C CA . PHE A 1 105 ? -9.300 -7.866 4.800 1.00 92.81 105 PHE A CA 1
ATOM 797 C C . PHE A 1 105 ? -10.293 -8.592 5.714 1.00 92.81 105 PHE A C 1
ATOM 799 O O . PHE A 1 105 ? -9.911 -9.530 6.412 1.00 92.81 105 PHE A O 1
ATOM 806 N N . TYR A 1 106 ? -11.581 -8.233 5.682 1.00 91.56 106 TYR A N 1
ATOM 807 C CA . TYR A 1 106 ? -12.566 -8.829 6.595 1.00 91.56 106 TYR A CA 1
ATOM 808 C C . TYR A 1 106 ? -12.809 -10.329 6.354 1.00 91.56 106 TYR A C 1
ATOM 810 O O . TYR A 1 106 ? -13.227 -11.044 7.265 1.00 91.56 106 TYR A O 1
ATOM 818 N N . LYS A 1 107 ? -12.498 -10.827 5.147 1.00 89.25 107 LYS A N 1
ATOM 819 C CA . LYS A 1 107 ? -12.585 -12.253 4.790 1.00 89.25 107 LYS A CA 1
ATOM 820 C C . LYS A 1 107 ? -11.409 -13.076 5.345 1.00 89.25 107 LYS A C 1
ATOM 822 O 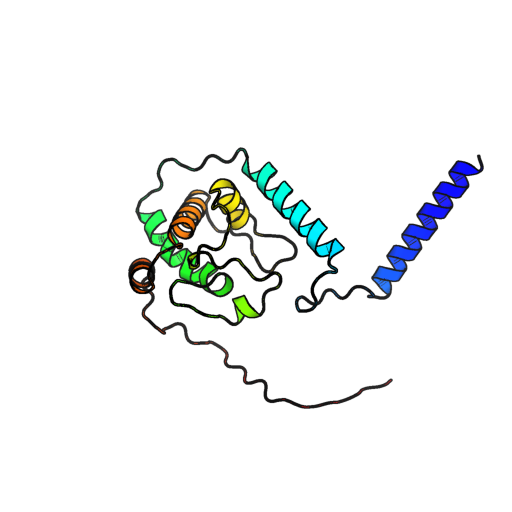O . LYS A 1 107 ? -11.405 -14.293 5.177 1.00 89.25 107 LYS A O 1
ATOM 827 N N . GLY A 1 108 ? -10.419 -12.446 5.989 1.00 74.56 108 GLY A N 1
ATOM 828 C CA . GLY A 1 108 ? -9.336 -13.123 6.715 1.00 74.56 108 GLY A CA 1
ATOM 829 C C . GLY A 1 108 ? -8.365 -13.932 5.846 1.00 74.56 108 GLY A C 1
ATOM 830 O O . GLY A 1 108 ? -7.640 -14.768 6.372 1.00 74.56 108 GLY A O 1
ATOM 831 N N . LYS A 1 109 ? -8.358 -13.719 4.523 1.00 59.62 109 LYS A N 1
ATOM 832 C CA . LYS A 1 109 ? -7.541 -14.494 3.570 1.00 59.62 109 LYS A CA 1
ATOM 833 C C . LYS A 1 109 ? -6.121 -13.955 3.352 1.00 59.62 109 LYS A C 1
ATOM 835 O O . LYS A 1 109 ? -5.378 -14.564 2.592 1.00 59.62 109 LYS A O 1
ATOM 840 N N . HIS A 1 110 ? -5.740 -12.843 3.981 1.00 61.50 110 HIS A N 1
ATOM 841 C CA . HIS A 1 110 ? -4.395 -12.286 3.830 1.00 61.50 110 HIS A CA 1
ATOM 842 C C . HIS A 1 110 ? -3.458 -12.820 4.911 1.00 61.50 110 HIS A C 1
ATOM 844 O O . HIS A 1 110 ? -3.676 -12.616 6.107 1.00 61.50 110 HIS A O 1
ATOM 850 N N . GLU A 1 111 ? -2.447 -13.561 4.456 1.00 52.47 111 GLU A N 1
ATOM 851 C CA . GLU A 1 111 ? -1.421 -14.186 5.281 1.00 52.47 111 GLU A CA 1
ATOM 852 C C . GLU A 1 111 ? -0.576 -13.092 5.952 1.00 52.47 111 GLU A C 1
ATOM 854 O O . GLU A 1 111 ? 0.215 -12.408 5.317 1.00 52.47 111 GLU A O 1
ATOM 859 N N . SER A 1 112 ? -0.778 -12.933 7.261 1.00 53.28 112 SER A N 1
ATOM 860 C CA . SER A 1 112 ? -0.113 -11.985 8.165 1.00 53.28 112 SER A CA 1
ATOM 861 C C . SER A 1 112 ? -0.449 -10.494 7.969 1.00 53.28 112 SER A C 1
ATOM 863 O O . SER A 1 112 ? -0.123 -9.853 6.979 1.00 53.28 112 SER A O 1
ATOM 865 N N . HIS A 1 113 ? -1.087 -9.916 8.989 1.00 68.94 113 HIS A N 1
ATOM 866 C CA . HIS A 1 113 ? -1.173 -8.468 9.171 1.00 68.94 113 HIS A CA 1
ATOM 867 C C . HIS A 1 113 ? 0.074 -8.002 9.934 1.00 68.94 113 HIS A C 1
ATOM 869 O O . HIS A 1 113 ? 0.008 -7.762 11.142 1.00 68.94 113 HIS A O 1
ATOM 875 N N . ASP A 1 114 ? 1.224 -7.907 9.263 1.00 90.81 114 ASP A N 1
ATOM 876 C CA . ASP A 1 114 ? 2.344 -7.170 9.848 1.00 90.81 114 ASP A CA 1
ATOM 877 C C . ASP A 1 114 ? 1.967 -5.678 9.900 1.00 90.81 114 ASP A C 1
ATOM 879 O O . ASP A 1 114 ? 1.681 -5.040 8.879 1.00 90.81 114 ASP A O 1
ATOM 883 N N . GLU A 1 115 ? 1.899 -5.119 11.111 1.00 94.12 115 GLU A N 1
ATOM 884 C CA . GLU A 1 115 ? 1.472 -3.732 11.311 1.00 94.12 115 GLU A CA 1
ATOM 885 C C . GLU A 1 115 ? 2.418 -2.738 10.624 1.00 94.12 115 GLU A C 1
ATOM 887 O O . GLU A 1 115 ? 1.968 -1.706 10.124 1.00 94.12 115 GLU A O 1
ATOM 892 N N . LYS A 1 116 ? 3.721 -3.035 10.572 1.00 97.06 116 LYS A N 1
ATOM 893 C CA . LYS A 1 116 ? 4.725 -2.159 9.962 1.00 97.06 116 LYS A CA 1
ATOM 894 C C . LYS A 1 116 ? 4.581 -2.152 8.451 1.00 97.06 116 LYS A C 1
ATOM 896 O O . LYS A 1 116 ? 4.613 -1.084 7.840 1.00 97.06 116 LYS A O 1
ATOM 901 N N . GLU A 1 117 ? 4.402 -3.319 7.847 1.00 96.56 117 GLU A N 1
ATOM 902 C CA . GLU A 1 117 ? 4.161 -3.430 6.410 1.00 96.56 117 GLU A CA 1
ATOM 903 C C . GLU A 1 117 ? 2.852 -2.750 6.022 1.00 96.56 117 GLU A C 1
ATOM 905 O O . GLU A 1 117 ? 2.831 -1.929 5.105 1.00 96.56 117 GLU A O 1
ATOM 910 N N . THR A 1 118 ? 1.786 -2.997 6.786 1.00 96.00 118 THR A N 1
ATOM 911 C CA . THR A 1 118 ? 0.477 -2.363 6.577 1.00 96.00 118 THR A CA 1
ATOM 912 C C . THR A 1 118 ? 0.588 -0.841 6.678 1.00 96.00 118 THR A C 1
ATOM 914 O O . THR A 1 118 ? 0.084 -0.124 5.813 1.00 96.00 118 THR A O 1
ATOM 917 N N . PHE A 1 119 ? 1.302 -0.328 7.685 1.00 97.88 119 PHE A N 1
ATOM 918 C CA . PHE A 1 119 ? 1.576 1.102 7.816 1.00 97.88 119 PHE A CA 1
ATOM 919 C C . PHE A 1 119 ? 2.324 1.637 6.600 1.00 97.88 119 PHE A C 1
ATOM 921 O O . PHE A 1 119 ? 1.946 2.670 6.048 1.00 97.88 119 PHE A O 1
ATOM 928 N N . TRP A 1 120 ? 3.386 0.949 6.176 1.00 98.12 120 TRP A N 1
ATOM 929 C CA . TRP A 1 120 ? 4.196 1.379 5.045 1.00 98.12 120 TRP A CA 1
ATOM 930 C C . TRP A 1 120 ? 3.360 1.439 3.765 1.00 98.12 120 TRP A C 1
ATOM 932 O O . TRP A 1 120 ? 3.431 2.425 3.030 1.00 98.12 120 TRP A O 1
ATOM 942 N N . VAL A 1 121 ? 2.528 0.426 3.538 1.00 97.50 121 VAL A N 1
ATOM 943 C CA . VAL A 1 121 ? 1.642 0.321 2.380 1.00 97.50 121 VAL A CA 1
ATOM 944 C C . VAL A 1 121 ? 0.574 1.417 2.396 1.00 97.50 121 VAL A C 1
ATOM 946 O O . VAL A 1 121 ? 0.449 2.132 1.407 1.00 97.50 121 VAL A O 1
ATOM 949 N N . ILE A 1 122 ? -0.133 1.647 3.509 1.00 97.44 122 ILE A N 1
ATOM 950 C CA . ILE A 1 122 ? -1.121 2.741 3.609 1.00 97.44 122 ILE A CA 1
ATOM 951 C C . ILE A 1 122 ? -0.433 4.099 3.423 1.00 97.44 122 ILE A C 1
ATOM 953 O O . ILE A 1 122 ? -0.894 4.952 2.664 1.00 97.44 122 ILE A O 1
ATOM 957 N N . LYS A 1 123 ? 0.713 4.307 4.072 1.00 98.38 123 LYS A N 1
ATOM 958 C CA . LYS A 1 123 ? 1.433 5.577 4.006 1.00 98.38 123 LYS A CA 1
ATOM 959 C C . LYS A 1 123 ? 1.909 5.916 2.596 1.00 98.38 123 LYS A C 1
ATOM 961 O O . LYS A 1 123 ? 1.910 7.093 2.250 1.00 98.38 123 LYS A O 1
ATOM 966 N N . ASN A 1 124 ? 2.349 4.931 1.814 1.00 98.31 124 ASN A N 1
ATOM 967 C CA . ASN A 1 124 ? 3.04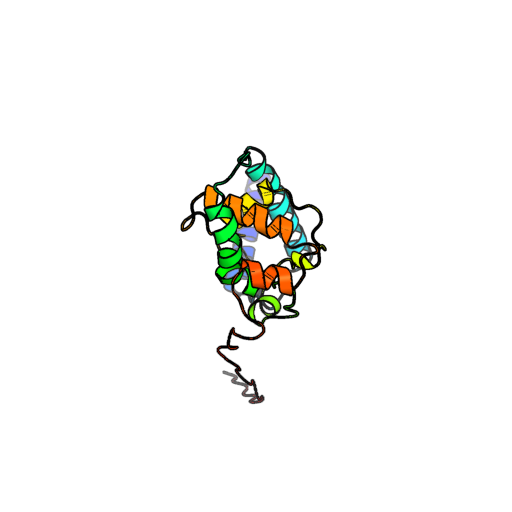2 5.176 0.546 1.00 98.31 124 ASN A CA 1
ATOM 968 C C . ASN A 1 124 ? 2.239 4.786 -0.701 1.00 98.31 124 ASN A C 1
ATOM 970 O O . ASN A 1 124 ? 2.590 5.236 -1.793 1.00 98.31 124 ASN A O 1
ATOM 974 N N . GLY A 1 125 ? 1.196 3.971 -0.560 1.00 97.50 125 GLY A N 1
ATOM 975 C CA . GLY A 1 125 ? 0.540 3.302 -1.678 1.00 97.50 125 GLY A CA 1
ATOM 976 C C . GLY A 1 125 ? 1.438 2.261 -2.350 1.00 97.50 125 GLY A C 1
ATOM 977 O O . GLY A 1 125 ? 2.534 1.944 -1.876 1.00 97.50 125 GLY A O 1
ATOM 978 N N . ILE A 1 126 ? 0.987 1.735 -3.491 1.00 97.06 126 ILE A N 1
ATOM 979 C CA . ILE A 1 126 ? 1.744 0.751 -4.277 1.00 97.06 126 ILE A CA 1
ATOM 980 C C . ILE A 1 126 ? 1.808 1.214 -5.732 1.00 97.06 126 ILE A C 1
ATOM 982 O O . ILE A 1 126 ? 0.791 1.393 -6.401 1.00 97.06 126 ILE A O 1
ATOM 986 N N . LYS A 1 127 ? 3.028 1.398 -6.246 1.00 95.62 127 LYS A N 1
ATOM 987 C CA . LYS A 1 127 ? 3.253 1.752 -7.655 1.00 95.62 127 LYS A CA 1
ATOM 988 C C . LYS A 1 127 ? 2.698 0.674 -8.584 1.00 95.62 127 LYS A C 1
ATOM 990 O O . LYS A 1 127 ? 2.784 -0.504 -8.261 1.00 95.62 127 LYS A O 1
ATOM 995 N N . LEU A 1 128 ? 2.239 1.095 -9.767 1.00 93.19 128 LEU A N 1
ATOM 996 C CA . LEU A 1 128 ? 1.657 0.210 -10.789 1.00 93.19 128 LEU A CA 1
ATOM 997 C C . LEU A 1 128 ? 0.394 -0.520 -10.295 1.00 93.19 128 LEU A C 1
ATOM 999 O O . LEU A 1 128 ? 0.098 -1.626 -10.726 1.00 93.19 128 LEU A O 1
ATOM 1003 N N . THR A 1 129 ? -0.344 0.115 -9.383 1.00 94.44 129 THR A N 1
ATOM 1004 C CA . THR A 1 129 ? -1.658 -0.327 -8.906 1.00 94.44 129 THR A CA 1
ATOM 1005 C C . THR A 1 129 ? -2.570 0.893 -8.763 1.00 94.44 129 THR A C 1
ATOM 1007 O O . THR A 1 129 ? -2.100 2.031 -8.854 1.00 94.44 129 THR A O 1
ATOM 1010 N N . GLY A 1 130 ? -3.855 0.675 -8.481 1.00 94.69 130 GLY A N 1
ATOM 1011 C CA . GLY A 1 130 ? -4.768 1.755 -8.098 1.00 94.69 130 GLY A CA 1
ATOM 1012 C C . GLY A 1 130 ? -4.641 2.227 -6.644 1.00 94.69 130 GLY A C 1
ATOM 1013 O O . GLY A 1 130 ? -5.398 3.105 -6.246 1.00 94.69 130 GLY A O 1
ATOM 1014 N N . MET A 1 131 ? -3.728 1.671 -5.837 1.00 97.44 131 MET A N 1
ATOM 1015 C CA . MET A 1 131 ? -3.598 2.022 -4.420 1.00 97.44 131 MET A CA 1
ATOM 1016 C C . MET A 1 131 ? -2.878 3.372 -4.225 1.00 97.44 131 MET A C 1
ATOM 1018 O O . MET A 1 131 ? -1.670 3.455 -4.487 1.00 97.44 131 MET A O 1
ATOM 1022 N N . PRO A 1 132 ? -3.566 4.419 -3.724 1.00 97.00 132 PRO A N 1
ATOM 1023 C CA . PRO A 1 132 ? -2.973 5.739 -3.531 1.00 97.00 132 PRO A CA 1
ATOM 1024 C C . PRO A 1 132 ? -2.087 5.806 -2.279 1.00 97.00 132 PRO A C 1
ATOM 1026 O O . PRO A 1 132 ? -2.096 4.920 -1.426 1.00 97.00 132 PRO A O 1
ATOM 1029 N N . SER A 1 133 ? -1.331 6.900 -2.170 1.00 97.69 133 SER A N 1
ATOM 1030 C CA . SER A 1 133 ? -0.515 7.241 -1.002 1.00 97.69 133 SER A CA 1
ATOM 1031 C C . SER A 1 133 ? -1.275 8.168 -0.055 1.00 97.69 133 SER A C 1
ATOM 1033 O O . SER A 1 133 ? -1.763 9.211 -0.489 1.00 97.69 133 SER A O 1
ATOM 1035 N N . TRP A 1 134 ? -1.318 7.831 1.236 1.00 97.31 134 TRP A N 1
ATOM 1036 C CA . TRP A 1 134 ? -2.020 8.625 2.254 1.00 97.31 134 TRP A CA 1
ATOM 1037 C C . TRP A 1 134 ? -1.093 9.480 3.129 1.00 97.31 134 TRP A C 1
ATOM 1039 O O . TRP A 1 134 ? -1.543 10.421 3.778 1.00 97.31 134 TRP A O 1
ATOM 1049 N N . GLY A 1 135 ? 0.219 9.230 3.113 1.00 96.56 135 GLY A N 1
ATOM 1050 C CA . GLY A 1 135 ? 1.194 9.913 3.973 1.00 96.56 135 GLY A CA 1
ATOM 1051 C C . GLY A 1 135 ? 1.407 11.401 3.686 1.00 96.56 135 GLY A C 1
ATOM 1052 O O . GLY A 1 135 ? 2.092 12.070 4.455 1.00 96.56 135 GLY A O 1
ATOM 1053 N N . GLY A 1 136 ? 0.864 11.915 2.577 1.00 93.81 136 GLY A N 1
ATOM 1054 C CA . GLY A 1 136 ? 0.868 13.344 2.254 1.00 93.81 136 GLY A CA 1
ATOM 1055 C C . GLY A 1 136 ? -0.336 14.115 2.802 1.00 93.81 136 GLY A C 1
ATOM 1056 O O . GLY A 1 136 ? -0.307 15.342 2.799 1.00 93.81 136 GLY A O 1
ATOM 1057 N N . VAL A 1 137 ? -1.382 13.411 3.249 1.00 95.62 137 VAL A N 1
ATOM 1058 C CA . VAL A 1 137 ? -2.661 14.002 3.686 1.00 95.62 137 VAL A CA 1
ATOM 1059 C C . VAL A 1 137 ? -3.109 13.539 5.077 1.00 95.62 137 VAL A C 1
ATOM 1061 O O . VAL A 1 137 ? -3.949 14.202 5.673 1.00 95.62 137 VAL A O 1
ATOM 1064 N N . HIS A 1 138 ? -2.508 12.477 5.623 1.00 96.69 138 HIS A N 1
ATOM 1065 C CA . HIS A 1 138 ? -2.707 12.011 6.998 1.00 96.69 138 HIS A CA 1
ATOM 1066 C C . HIS A 1 138 ? 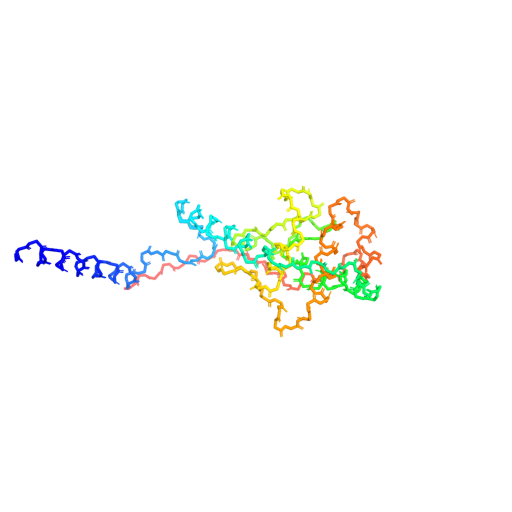-1.390 11.983 7.779 1.00 96.69 138 HIS A C 1
ATOM 1068 O O . HIS A 1 138 ? -0.314 11.702 7.242 1.00 96.69 138 HIS A O 1
ATOM 1074 N N . SER A 1 139 ? -1.485 12.243 9.078 1.00 97.38 139 SER A N 1
ATOM 1075 C CA . SER A 1 139 ? -0.409 12.055 10.043 1.00 97.38 139 SER A CA 1
ATOM 1076 C C . SER A 1 139 ? -0.082 10.571 10.246 1.00 97.38 139 SER A C 1
ATOM 1078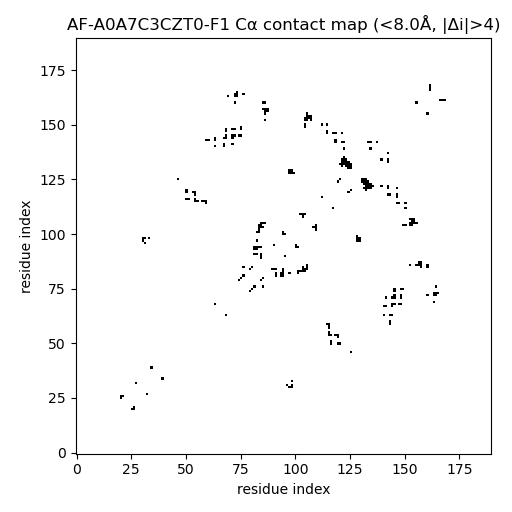 O O . SER A 1 139 ? -0.873 9.672 9.953 1.00 97.38 139 SER A O 1
ATOM 1080 N N . ASN A 1 140 ? 1.104 10.293 10.797 1.00 97.69 140 ASN A N 1
ATOM 1081 C CA . ASN A 1 140 ? 1.483 8.917 11.121 1.00 97.69 140 ASN A CA 1
ATOM 1082 C C . ASN A 1 140 ? 0.529 8.286 12.149 1.00 97.69 140 ASN A C 1
ATOM 1084 O O . ASN A 1 140 ? 0.258 7.097 12.046 1.00 97.69 140 ASN A O 1
ATOM 1088 N N . ASP A 1 141 ? 0.029 9.047 13.125 1.00 97.75 141 ASP A N 1
ATOM 1089 C CA . ASP A 1 141 ? -0.837 8.500 14.175 1.00 97.75 141 ASP A CA 1
ATOM 1090 C C . ASP A 1 141 ? -2.217 8.110 13.624 1.00 97.75 141 ASP A C 1
ATOM 1092 O O . ASP A 1 141 ? -2.740 7.057 13.990 1.00 97.75 141 ASP A O 1
ATOM 1096 N N . GLU A 1 142 ? -2.761 8.885 12.679 1.00 97.75 142 GLU A N 1
ATOM 1097 C CA . GLU A 1 142 ? -3.977 8.527 11.933 1.00 97.75 142 GLU A CA 1
ATOM 1098 C C . GLU A 1 142 ? -3.766 7.260 11.091 1.00 97.75 142 GLU A C 1
ATOM 1100 O O . GLU A 1 142 ? -4.596 6.351 11.114 1.00 97.75 142 GLU A O 1
ATOM 1105 N N . ILE A 1 143 ? -2.624 7.140 10.400 1.00 98.00 143 ILE A N 1
ATOM 1106 C CA . ILE A 1 143 ? -2.304 5.930 9.626 1.00 98.00 143 ILE A CA 1
ATOM 1107 C C . ILE A 1 143 ? -2.143 4.717 10.552 1.00 98.00 143 ILE A C 1
ATOM 1109 O O . ILE A 1 143 ? -2.673 3.650 10.255 1.00 98.00 143 ILE A O 1
ATOM 1113 N N . TRP A 1 144 ? -1.467 4.849 11.696 1.00 98.06 144 TRP A N 1
ATOM 1114 C CA . TRP A 1 144 ? -1.382 3.764 12.678 1.00 98.06 144 TRP A CA 1
ATOM 1115 C C . TRP A 1 144 ? -2.752 3.381 13.246 1.00 98.06 144 TRP A C 1
ATOM 1117 O O . TRP A 1 144 ? -2.992 2.204 13.525 1.00 98.06 144 TRP A O 1
ATOM 1127 N N . ALA A 1 145 ? -3.667 4.339 13.401 1.00 97.75 145 ALA A N 1
ATOM 1128 C CA . ALA A 1 145 ? -5.033 4.047 13.813 1.00 97.75 145 ALA A CA 1
ATOM 1129 C C . ALA A 1 145 ? -5.776 3.239 12.736 1.00 97.75 145 ALA A C 1
ATOM 1131 O O . ALA A 1 145 ? -6.400 2.228 13.067 1.00 97.75 145 ALA A O 1
ATOM 1132 N N . LEU A 1 146 ? -5.619 3.600 11.455 1.00 97.00 146 LEU A N 1
ATOM 1133 C CA . LEU A 1 146 ? -6.131 2.825 10.318 1.00 97.00 146 LEU A CA 1
ATOM 1134 C C . LEU A 1 146 ? -5.552 1.408 10.277 1.00 97.00 146 LEU A C 1
ATOM 1136 O O . LEU A 1 146 ? -6.312 0.456 10.132 1.00 97.00 146 LEU A O 1
ATOM 1140 N N . VAL A 1 147 ? -4.240 1.239 10.474 1.00 96.38 147 VAL A N 1
ATOM 1141 C CA . VAL A 1 147 ? -3.590 -0.086 10.551 1.00 96.38 147 VAL A CA 1
ATOM 1142 C C . VAL A 1 147 ? -4.261 -0.960 11.610 1.00 96.38 147 VAL A C 1
ATOM 1144 O O . VAL A 1 147 ? -4.628 -2.105 11.341 1.00 96.38 147 VAL A O 1
ATOM 1147 N N . ARG A 1 148 ? -4.483 -0.410 12.809 1.00 95.00 148 ARG A N 1
ATOM 1148 C CA . ARG A 1 148 ? -5.141 -1.136 13.903 1.00 95.00 148 ARG A CA 1
ATOM 1149 C C . ARG A 1 148 ? -6.600 -1.455 13.601 1.00 95.00 148 ARG A C 1
ATOM 1151 O O . ARG A 1 148 ? -7.074 -2.507 14.022 1.00 95.00 148 ARG A O 1
ATOM 1158 N N . PHE A 1 149 ? -7.315 -0.574 12.905 1.00 95.38 149 PHE A N 1
ATOM 1159 C CA . PHE A 1 149 ? -8.683 -0.849 12.474 1.00 95.38 149 PHE A CA 1
ATOM 1160 C C . PHE A 1 149 ? -8.724 -1.959 11.416 1.00 95.38 149 PHE A C 1
ATOM 1162 O O . PHE A 1 149 ? -9.473 -2.920 11.576 1.00 95.38 149 PHE A O 1
ATOM 1169 N N . VAL A 1 150 ? -7.849 -1.900 10.405 1.00 94.75 150 VAL A N 1
ATOM 1170 C CA . VAL A 1 150 ? -7.697 -2.941 9.375 1.00 94.75 150 VAL A CA 1
ATOM 1171 C C . VAL A 1 150 ? -7.393 -4.302 10.006 1.00 94.75 150 VAL A C 1
ATOM 1173 O O . VAL A 1 150 ? -7.997 -5.301 9.624 1.00 94.75 150 VAL A O 1
ATOM 1176 N N . GLY A 1 151 ? -6.534 -4.347 11.029 1.00 92.75 151 GLY A N 1
ATOM 1177 C CA . GLY A 1 151 ? -6.251 -5.565 11.798 1.00 92.75 151 GLY A CA 1
ATOM 1178 C C . GLY A 1 151 ? -7.435 -6.129 12.597 1.00 92.75 151 GLY A C 1
ATOM 1179 O O . GLY A 1 151 ? -7.400 -7.294 12.983 1.00 92.75 151 GLY A O 1
ATOM 1180 N N . ARG A 1 152 ? -8.494 -5.344 12.836 1.00 91.88 152 ARG A N 1
ATOM 1181 C CA . ARG A 1 152 ? -9.727 -5.789 13.514 1.00 91.88 152 ARG A CA 1
ATOM 1182 C C . ARG A 1 152 ? -10.821 -6.248 12.555 1.00 91.88 152 ARG A C 1
ATOM 1184 O O . ARG A 1 152 ? -11.796 -6.829 13.017 1.00 91.88 152 ARG A O 1
ATOM 1191 N N . LEU A 1 153 ? -10.694 -5.973 11.256 1.00 93.06 153 LEU A N 1
ATOM 1192 C CA . LEU A 1 153 ? -11.692 -6.366 10.257 1.00 93.06 153 LEU A CA 1
ATOM 1193 C C . LEU A 1 153 ? -11.898 -7.885 10.157 1.00 93.06 153 LEU A C 1
ATOM 1195 O O . LEU A 1 153 ? -13.052 -8.290 10.003 1.00 93.06 153 LEU A O 1
ATOM 1199 N N . PRO A 1 154 ? -10.855 -8.741 10.224 1.00 92.00 154 PRO A N 1
ATOM 1200 C CA . PRO A 1 154 ? -11.057 -10.184 10.188 1.00 92.00 154 PRO A CA 1
ATOM 1201 C C . PRO A 1 154 ? -12.002 -10.647 11.306 1.00 92.00 154 PRO A C 1
ATOM 1203 O O . PRO A 1 154 ? -11.720 -10.473 12.489 1.00 92.00 154 PRO A O 1
ATOM 1206 N N . GLY A 1 155 ? -13.130 -11.251 10.924 1.00 86.31 155 GLY A N 1
ATOM 1207 C CA . GLY A 1 155 ? -14.141 -11.743 11.866 1.00 86.31 155 GLY A CA 1
ATOM 1208 C C . GLY A 1 155 ? -15.108 -10.684 12.409 1.00 86.31 155 GLY A C 1
ATOM 1209 O O . GLY A 1 155 ? -16.006 -11.044 13.167 1.00 86.31 155 GLY A O 1
ATOM 1210 N N . MET A 1 156 ? -14.977 -9.415 12.007 1.00 92.19 156 MET A N 1
ATOM 1211 C CA . MET A 1 156 ? -15.951 -8.371 12.326 1.00 92.19 156 MET A CA 1
ATOM 1212 C C . MET A 1 156 ? -17.264 -8.621 11.577 1.00 92.19 156 MET A C 1
ATOM 1214 O O . MET A 1 156 ? -17.274 -8.864 10.368 1.00 92.19 156 MET A O 1
ATOM 1218 N N . THR A 1 157 ? -18.387 -8.548 12.285 1.00 94.69 157 THR A N 1
ATOM 1219 C CA . THR A 1 157 ? -19.716 -8.646 11.672 1.00 94.69 157 THR A CA 1
ATOM 1220 C C . THR A 1 157 ? -20.109 -7.339 10.981 1.00 94.69 157 THR A C 1
ATOM 1222 O O . THR A 1 157 ? -19.638 -6.259 11.334 1.00 94.69 157 THR A O 1
ATOM 1225 N N . GLN A 1 158 ? -21.045 -7.416 10.030 1.00 95.06 158 GLN A N 1
ATOM 1226 C CA . GLN A 1 158 ? -21.626 -6.226 9.397 1.00 95.06 158 GLN A CA 1
ATOM 1227 C C . GLN A 1 158 ? -22.206 -5.246 10.434 1.00 95.06 158 GLN A C 1
ATOM 1229 O O . GLN A 1 158 ? -21.974 -4.047 10.342 1.00 95.06 158 GLN A O 1
ATOM 1234 N N . GLN A 1 159 ? -22.910 -5.749 11.455 1.00 95.38 159 GLN A N 1
ATOM 1235 C CA . GLN A 1 159 ? -23.525 -4.910 12.493 1.00 95.38 159 GLN A CA 1
ATOM 1236 C C . GLN A 1 159 ? -22.480 -4.182 13.350 1.00 95.38 159 GLN A C 1
ATOM 1238 O O . GLN A 1 159 ? -22.663 -3.017 13.700 1.00 95.38 159 GLN A O 1
ATOM 1243 N N . GLU A 1 160 ? -21.376 -4.853 13.691 1.00 94.38 160 GLU A N 1
ATOM 1244 C CA . GLU A 1 160 ? -20.269 -4.226 14.420 1.00 94.38 160 GLU A CA 1
ATOM 1245 C C . GLU A 1 160 ? -19.587 -3.149 13.580 1.00 94.38 160 GLU A C 1
ATOM 1247 O O . GLU A 1 160 ? -19.327 -2.063 14.097 1.00 94.38 160 GLU A O 1
ATOM 1252 N N . TYR A 1 161 ? -19.348 -3.424 12.295 1.00 94.75 161 TYR A N 1
ATOM 1253 C CA . TYR A 1 161 ? -18.765 -2.457 11.369 1.00 94.75 161 TYR A CA 1
ATOM 1254 C C . TYR A 1 161 ? -19.620 -1.189 11.270 1.00 94.75 161 TYR A C 1
ATOM 1256 O O . TYR A 1 161 ? -19.124 -0.098 11.536 1.00 94.75 161 TYR A O 1
ATOM 1264 N N . GLN A 1 162 ? -20.920 -1.341 11.011 1.00 92.88 162 GLN A N 1
ATOM 1265 C CA . GLN A 1 162 ? -21.881 -0.235 10.907 1.00 92.88 162 GLN A CA 1
ATOM 1266 C C . GLN A 1 162 ? -21.938 0.618 12.177 1.00 92.88 162 GLN A C 1
ATOM 1268 O O . GLN A 1 162 ? -21.959 1.845 12.121 1.00 92.88 162 GLN A O 1
ATOM 1273 N N . LYS A 1 163 ? -21.900 -0.022 13.351 1.00 93.69 163 LYS A N 1
ATOM 1274 C CA . LYS A 1 163 ? -21.874 0.691 14.633 1.00 93.69 163 LYS A CA 1
ATOM 1275 C C . LYS A 1 163 ? -20.615 1.548 14.805 1.00 93.69 163 LYS A C 1
ATOM 1277 O O . LYS A 1 163 ? -20.680 2.577 15.473 1.00 93.69 163 LYS A O 1
ATOM 1282 N N . LEU A 1 164 ? -19.478 1.102 14.271 1.00 92.12 164 LEU A N 1
ATOM 1283 C CA . LEU A 1 164 ? -18.202 1.809 14.379 1.00 92.12 164 LEU A CA 1
ATOM 1284 C C . LEU A 1 164 ? -18.062 2.921 13.337 1.00 92.12 164 LEU A C 1
ATOM 1286 O O . LEU A 1 164 ? -17.449 3.937 13.642 1.00 92.12 164 LEU A O 1
ATOM 1290 N N . THR A 1 165 ? -18.615 2.739 12.138 1.00 90.00 165 THR A N 1
ATOM 1291 C CA . THR A 1 165 ? -18.474 3.693 11.024 1.00 90.00 165 THR A 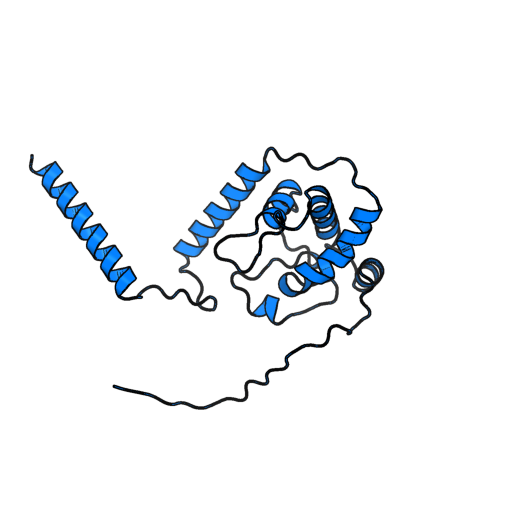CA 1
ATOM 1292 C C . THR A 1 165 ? -19.615 4.705 10.951 1.00 90.00 165 THR A C 1
ATOM 1294 O O . THR A 1 165 ? -19.481 5.736 10.301 1.00 90.00 165 THR A O 1
ATOM 1297 N N . GLY A 1 166 ? -20.747 4.421 11.601 1.00 79.94 166 GLY A N 1
ATOM 1298 C CA . GLY A 1 166 ? -21.967 5.213 11.454 1.00 79.94 166 GLY A CA 1
ATOM 1299 C C . GLY A 1 166 ? -22.657 5.023 10.098 1.00 79.94 166 GLY A C 1
ATOM 1300 O O . GLY A 1 166 ? -23.573 5.781 9.782 1.00 79.94 166 GLY A O 1
ATOM 1301 N N . GLU A 1 167 ? -22.241 4.034 9.296 1.00 67.06 167 GLU A N 1
ATOM 1302 C CA . GLU A 1 167 ? -22.905 3.688 8.039 1.00 67.06 167 GLU A CA 1
ATOM 1303 C C . GLU A 1 167 ? -24.137 2.807 8.304 1.00 67.06 167 GLU A C 1
ATOM 1305 O O . GLU A 1 167 ? -24.037 1.725 8.876 1.00 67.06 167 GLU A O 1
ATOM 1310 N N . GLU A 1 168 ? -25.316 3.255 7.873 1.00 53.38 168 GLU A N 1
ATOM 1311 C CA . GLU A 1 168 ? -26.549 2.453 7.876 1.00 53.38 168 GLU A CA 1
ATOM 1312 C C . GLU A 1 168 ? -26.550 1.438 6.706 1.00 53.38 168 GLU A C 1
ATOM 1314 O O . GLU A 1 168 ? -25.951 1.704 5.656 1.00 53.38 168 GLU A O 1
ATOM 1319 N N . PRO A 1 169 ? -27.246 0.285 6.820 1.00 42.31 169 PRO A N 1
ATOM 1320 C CA . PRO A 1 169 ? -27.355 -0.676 5.725 1.00 42.31 169 PRO A CA 1
ATOM 1321 C C . PRO A 1 169 ? -27.974 -0.024 4.477 1.00 42.31 169 PRO A C 1
ATOM 1323 O O . PRO A 1 169 ? -29.146 0.344 4.474 1.00 42.31 169 PRO A O 1
ATOM 1326 N N . GLY A 1 170 ? -27.196 0.082 3.396 1.00 49.06 170 GLY A N 1
ATOM 1327 C CA . GLY A 1 170 ? -27.705 0.430 2.066 1.00 49.06 170 GLY A CA 1
ATOM 1328 C C . GLY A 1 170 ? -27.683 1.910 1.675 1.00 49.06 170 GLY A C 1
ATOM 1329 O O . GLY A 1 170 ? -28.290 2.245 0.662 1.00 49.06 170 GLY A O 1
ATOM 1330 N N . HIS A 1 171 ? -26.985 2.791 2.405 1.00 41.88 171 HIS A N 1
ATOM 1331 C CA . HIS A 1 171 ? -26.906 4.216 2.046 1.00 41.88 171 HIS A CA 1
ATOM 1332 C C . HIS A 1 171 ? -25.505 4.689 1.626 1.00 41.88 171 HIS A C 1
ATOM 1334 O O . HIS A 1 171 ? -25.015 5.724 2.068 1.00 41.88 171 HIS A O 1
ATOM 1340 N N . ARG A 1 172 ? -24.891 3.984 0.676 1.00 46.34 172 ARG A N 1
ATOM 1341 C CA . ARG A 1 172 ? -24.121 4.660 -0.373 1.00 46.34 172 ARG A CA 1
ATOM 1342 C C . ARG A 1 172 ? -24.863 4.376 -1.666 1.00 46.34 172 ARG A C 1
ATOM 1344 O O . ARG A 1 172 ? -24.909 3.236 -2.116 1.00 46.34 172 ARG A O 1
ATOM 1351 N N . GLU A 1 173 ? -25.533 5.401 -2.192 1.00 42.06 173 GLU A N 1
ATOM 1352 C CA . GLU A 1 173 ? -26.036 5.363 -3.560 1.00 42.06 173 GLU A CA 1
ATOM 1353 C C . GLU A 1 173 ? -24.892 4.887 -4.452 1.00 42.06 173 GLU A C 1
ATOM 1355 O O . GLU A 1 173 ? -23.807 5.474 -4.449 1.00 42.06 173 GLU A O 1
ATOM 1360 N N . ASN A 1 174 ? -25.154 3.819 -5.202 1.00 44.06 174 ASN A N 1
ATOM 1361 C CA . ASN A 1 174 ? -24.458 3.514 -6.438 1.00 44.06 174 ASN A CA 1
ATOM 1362 C C . ASN A 1 174 ? -24.564 4.750 -7.341 1.00 44.06 174 ASN A C 1
ATOM 1364 O O . ASN A 1 174 ? -25.504 4.901 -8.125 1.00 44.06 174 ASN A O 1
ATOM 1368 N N . GLY A 1 175 ? -23.634 5.682 -7.161 1.00 38.94 175 GLY A N 1
ATOM 1369 C CA . GLY A 1 175 ? -23.496 6.884 -7.958 1.00 38.94 175 GLY A CA 1
ATOM 1370 C C . GLY A 1 175 ? -22.934 6.522 -9.320 1.00 38.94 175 GLY A C 1
ATOM 1371 O O . GLY A 1 175 ? -21.766 6.775 -9.583 1.00 38.94 175 GLY A O 1
ATOM 1372 N N . GLY A 1 176 ? -23.787 5.945 -10.168 1.00 36.09 176 GLY A N 1
ATOM 1373 C CA . GLY A 1 176 ? -23.500 5.734 -11.581 1.00 36.09 176 GLY A CA 1
ATOM 1374 C C . GLY A 1 176 ? -23.779 4.329 -12.087 1.00 36.09 176 GLY A C 1
ATOM 1375 O O . GLY A 1 176 ? -22.896 3.720 -12.668 1.00 36.09 176 GLY A O 1
ATOM 1376 N N . GLY A 1 177 ? -25.019 3.842 -11.963 1.00 35.66 177 GLY A N 1
ATOM 1377 C CA . GLY A 1 177 ? -25.488 2.725 -12.784 1.00 35.66 177 GLY A CA 1
ATOM 1378 C C . GLY A 1 177 ? -25.422 3.083 -14.273 1.00 35.66 177 GLY A C 1
ATOM 1379 O O . GLY A 1 177 ? -26.410 3.516 -14.867 1.00 35.66 177 GLY A O 1
ATOM 1380 N N . HIS A 1 178 ? -24.253 2.928 -14.888 1.00 44.03 178 HIS A N 1
ATOM 1381 C CA . HIS A 1 178 ? -24.084 2.971 -16.328 1.00 44.03 178 HIS A CA 1
ATOM 1382 C C . HIS A 1 178 ? -24.412 1.586 -16.876 1.00 44.03 178 HIS A C 1
ATOM 1384 O O . HIS A 1 178 ? -23.567 0.701 -16.981 1.00 44.03 178 HIS A O 1
ATOM 1390 N N . SER A 1 179 ? -25.682 1.396 -17.239 1.00 38.84 179 SER A N 1
ATOM 1391 C CA . SER A 1 179 ? -26.095 0.255 -18.047 1.00 38.84 179 SER A CA 1
ATOM 1392 C C . SER A 1 179 ? -25.371 0.316 -19.396 1.00 38.84 179 SER A C 1
ATOM 1394 O O . SER A 1 179 ? -25.775 1.061 -20.294 1.00 38.84 179 SER A O 1
ATOM 1396 N N . HIS A 1 180 ? -24.308 -0.465 -19.565 1.00 46.62 180 HIS A N 1
ATOM 1397 C CA . HIS A 1 180 ? -23.741 -0.730 -20.882 1.00 46.62 180 HIS A CA 1
ATOM 1398 C C . HIS A 1 180 ? -24.658 -1.703 -21.630 1.00 46.62 180 HIS A C 1
ATOM 1400 O O . HIS A 1 180 ? -24.445 -2.912 -21.658 1.00 46.62 180 HIS A O 1
ATOM 1406 N N . GLY A 1 181 ? -25.712 -1.162 -22.242 1.00 34.69 181 GLY A N 1
ATOM 1407 C CA . GLY A 1 181 ? -26.361 -1.821 -23.367 1.00 34.69 181 GLY A CA 1
ATOM 1408 C C . GLY A 1 181 ? -25.430 -1.737 -24.576 1.00 34.69 181 GLY A C 1
ATOM 1409 O O . GLY A 1 181 ? -25.208 -0.648 -25.098 1.00 34.69 181 GLY A O 1
ATOM 1410 N N . GLY A 1 182 ? -24.851 -2.861 -24.999 1.00 37.09 182 GLY A N 1
ATOM 1411 C CA . GLY A 1 182 ? -24.224 -2.963 -26.322 1.00 37.09 182 GLY A CA 1
ATOM 1412 C C . GLY A 1 182 ? -25.274 -3.095 -27.439 1.00 37.09 182 GLY A C 1
ATOM 1413 O O . GLY A 1 182 ? -26.470 -3.149 -27.140 1.00 37.09 182 GLY A O 1
ATOM 1414 N N . PRO A 1 183 ? -24.871 -3.255 -28.715 1.00 60.19 183 PRO A N 1
ATOM 1415 C CA . PRO A 1 183 ? -23.536 -3.101 -29.298 1.00 60.19 183 PRO A CA 1
ATOM 1416 C C . PRO A 1 183 ? -23.508 -2.015 -30.401 1.00 60.19 183 PRO A C 1
ATOM 1418 O O . PRO A 1 183 ? -24.545 -1.631 -30.940 1.00 60.19 183 PRO A O 1
ATOM 1421 N N . ALA A 1 184 ? -22.318 -1.556 -30.789 1.00 41.22 184 ALA A N 1
ATOM 1422 C CA . ALA A 1 184 ? -22.116 -0.962 -32.109 1.00 41.22 184 ALA A CA 1
ATOM 1423 C C . ALA A 1 184 ? -20.683 -1.224 -32.569 1.00 41.22 184 ALA A C 1
ATOM 1425 O O . ALA A 1 184 ? -19.737 -0.528 -32.203 1.00 41.22 184 ALA A O 1
ATOM 1426 N N . ASP A 1 185 ? -20.568 -2.272 -33.370 1.00 53.28 185 ASP A N 1
ATOM 1427 C CA . ASP A 1 185 ? -19.451 -2.522 -34.255 1.00 53.28 185 ASP A CA 1
ATOM 1428 C C . ASP A 1 185 ? -19.351 -1.348 -35.236 1.00 53.28 185 ASP A C 1
ATOM 1430 O O . ASP A 1 185 ? -20.294 -1.076 -35.978 1.00 53.28 185 ASP A O 1
ATOM 1434 N N . THR A 1 186 ? -18.207 -0.674 -35.278 1.00 42.69 186 THR A N 1
ATOM 1435 C CA . THR A 1 186 ? -17.773 0.032 -36.487 1.00 42.69 186 THR A CA 1
ATOM 1436 C C . THR A 1 186 ? -16.269 -0.108 -36.616 1.00 42.69 186 THR A C 1
ATOM 1438 O O . THR A 1 186 ? -15.491 0.571 -35.945 1.00 42.69 186 THR A O 1
ATOM 1441 N N . GLU A 1 187 ? -15.890 -1.029 -37.500 1.00 46.84 187 GLU A N 1
ATOM 1442 C CA . GLU A 1 187 ? -14.662 -0.976 -38.280 1.00 46.84 187 GLU A CA 1
ATOM 1443 C C . GLU A 1 187 ? -14.395 0.455 -38.755 1.00 46.84 187 GLU A C 1
ATOM 1445 O O . GLU A 1 187 ? -15.260 1.070 -39.375 1.00 46.84 187 GLU A O 1
ATOM 1450 N N . HIS A 1 188 ? -13.169 0.940 -38.578 1.00 41.38 188 HIS A N 1
ATOM 1451 C CA . HIS A 1 188 ? -12.631 1.958 -39.471 1.00 41.38 188 HIS A CA 1
ATOM 1452 C C . HIS A 1 188 ? -11.215 1.574 -39.881 1.00 41.38 188 HIS A C 1
ATOM 1454 O O . HIS A 1 188 ? -10.234 1.819 -39.184 1.00 41.38 188 HIS A O 1
ATOM 1460 N N . ALA A 1 189 ? -11.159 0.945 -41.052 1.00 37.50 189 ALA A N 1
ATOM 1461 C CA . ALA A 1 189 ? -10.016 0.996 -41.936 1.00 37.50 189 ALA A CA 1
ATOM 1462 C C . ALA A 1 189 ? -9.760 2.449 -42.361 1.00 37.50 189 ALA A C 1
ATOM 1464 O O . ALA A 1 189 ? -10.703 3.122 -42.774 1.00 37.50 189 ALA A O 1
ATOM 1465 N N . HIS A 1 190 ? -8.501 2.881 -42.295 1.00 41.22 190 HIS A N 1
ATOM 1466 C CA . HIS A 1 190 ? -7.801 3.669 -43.315 1.00 41.22 190 HIS A CA 1
ATOM 1467 C C . HIS A 1 190 ? -6.293 3.552 -43.091 1.00 41.22 190 HIS A C 1
ATOM 1469 O O . HIS A 1 190 ? -5.857 3.694 -41.928 1.00 41.22 190 HIS A O 1
#

Nearest PDB structures (foldseek):
  6h5l-assembly1_B  TM=8.119E-01  e=7.560E-04  Candidatus Kuenenia stuttgartensis
  6lod-assembly1_E  TM=7.968E-01  e=4.377E-04  Roseiflexus castenholzii DSM 13941
  6loe-assembly1_E  TM=7.957E-01  e=1.049E-03  Roseiflexus castenholzii DSM 13941
  8x2j-assembly1_E  TM=7.461E-01  e=4.115E-03  Chloroflexus aurantiacus J-10-fl
  6tp9-assembly3_D  TM=6.086E-01  e=3.087E-01  Pseudomonas aeruginosa PAO1